Protein AF-A0AAD7T6J5-F1 (afdb_monomer_lite)

Sequence (252 aa):
MSDLIKWARQRGQWDFFSRPRLLVLIGCLEDCTNEVRELAAGLLLRFFGPCLPPDLGPALLERAVMLLRNPRVQDAQTGALIFRVLLHMSGDVSEVLQAGPGPGSPDPRDRETGAMVRHLLQELEQHYLTAKTDMLLAAKTRPIHGVLTALKYVLDVPGAPGSGQTAAVGPRETDAILGLLERISLFLLGILHGDQAACAEDKEAPPSFCDMGNAIRSVIAQGGGSGRGRTACCCRRSTASFSPAAGSLSRK

Radius of gyration: 26.88 Å; chains: 1; bounding box: 97×54×73 Å

pLDDT: mean 78.63, std 20.08, range [30.2, 97.56]

Structure (mmCIF, N/CA/C/O backbone):
data_AF-A0AAD7T6J5-F1
#
_entry.id   AF-A0AAD7T6J5-F1
#
loop_
_atom_site.group_PDB
_atom_site.id
_atom_site.type_symbol
_atom_site.label_atom_id
_atom_site.label_alt_id
_atom_site.label_comp_id
_atom_site.label_asym_id
_atom_site.label_entity_id
_atom_site.label_seq_id
_atom_site.pdbx_PDB_ins_code
_atom_site.Cartn_x
_atom_site.Cartn_y
_atom_site.Cartn_z
_atom_site.occupancy
_atom_site.B_iso_or_equiv
_atom_site.auth_seq_id
_atom_site.auth_comp_id
_atom_site.auth_asym_id
_atom_site.auth_atom_id
_atom_site.pdbx_PDB_model_num
ATOM 1 N N . MET A 1 1 ? 28.100 -23.256 -20.216 1.00 58.88 1 MET A N 1
ATOM 2 C CA . MET A 1 1 ? 26.856 -22.452 -20.081 1.00 58.88 1 MET A CA 1
ATOM 3 C C . MET A 1 1 ? 26.973 -21.066 -20.715 1.00 58.88 1 MET A C 1
ATOM 5 O O . MET A 1 1 ? 26.063 -20.681 -21.437 1.00 58.88 1 MET A O 1
ATOM 9 N N . SER A 1 2 ? 28.075 -20.334 -20.513 1.00 77.00 2 SER A N 1
ATOM 10 C CA . SER A 1 2 ? 28.317 -19.013 -21.123 1.00 77.00 2 SER A CA 1
ATOM 11 C C . SER A 1 2 ? 28.211 -18.997 -22.652 1.00 77.00 2 SER A C 1
ATOM 13 O O . SER A 1 2 ? 27.633 -18.065 -23.204 1.00 77.00 2 SER A O 1
ATOM 15 N N . ASP A 1 3 ? 28.712 -20.028 -23.334 1.00 88.25 3 ASP A N 1
ATOM 16 C CA . ASP A 1 3 ? 28.745 -20.054 -24.805 1.00 88.25 3 ASP A CA 1
ATOM 17 C C . ASP A 1 3 ? 27.370 -20.334 -25.412 1.00 88.25 3 ASP A C 1
ATOM 19 O O . ASP A 1 3 ? 27.016 -19.737 -26.423 1.00 88.25 3 ASP A O 1
ATOM 23 N N . LEU A 1 4 ? 26.541 -21.135 -24.732 1.00 84.12 4 LEU A N 1
ATOM 24 C CA . LEU A 1 4 ? 25.144 -21.353 -25.111 1.00 84.12 4 LEU A CA 1
ATOM 25 C C . LEU A 1 4 ? 24.319 -20.067 -24.962 1.00 84.12 4 LEU A C 1
ATOM 27 O O . LEU A 1 4 ? 23.553 -19.723 -25.856 1.00 84.12 4 LEU A O 1
ATOM 31 N N . ILE A 1 5 ? 24.506 -19.325 -23.863 1.00 82.31 5 ILE A N 1
ATOM 32 C CA . ILE A 1 5 ? 23.814 -18.045 -23.635 1.00 82.31 5 ILE A CA 1
ATOM 33 C C . ILE A 1 5 ? 24.259 -17.002 -24.668 1.00 82.31 5 ILE A C 1
ATOM 35 O O . ILE A 1 5 ? 23.421 -16.293 -25.222 1.00 82.31 5 ILE A O 1
ATOM 39 N N . LYS A 1 6 ? 25.564 -16.915 -24.961 1.00 82.75 6 LYS A N 1
ATOM 40 C CA . LYS A 1 6 ? 26.096 -16.021 -26.002 1.00 82.75 6 LYS A CA 1
ATOM 41 C C . LYS A 1 6 ? 25.541 -16.378 -27.380 1.00 82.75 6 LYS A C 1
ATOM 43 O O . LYS A 1 6 ? 25.060 -15.492 -28.078 1.00 82.75 6 LYS A O 1
ATOM 48 N N . TRP A 1 7 ? 25.544 -17.660 -27.734 1.00 88.44 7 TRP A N 1
ATOM 49 C CA . TRP A 1 7 ? 24.994 -18.157 -28.994 1.00 88.44 7 TRP A CA 1
ATOM 50 C C . TRP A 1 7 ? 23.490 -17.870 -29.121 1.00 88.44 7 TRP A C 1
ATOM 52 O O . TRP A 1 7 ? 23.035 -17.375 -30.151 1.00 88.44 7 TRP A O 1
ATOM 62 N N . ALA A 1 8 ? 22.715 -18.095 -28.054 1.00 83.56 8 ALA A N 1
ATOM 63 C CA . ALA A 1 8 ? 21.278 -17.824 -28.040 1.00 83.56 8 ALA A CA 1
ATOM 64 C C . ALA A 1 8 ? 20.971 -16.318 -28.128 1.00 83.56 8 ALA A C 1
ATOM 66 O O . ALA A 1 8 ? 20.047 -15.926 -28.841 1.00 83.56 8 ALA A O 1
ATOM 67 N N . ARG A 1 9 ? 21.775 -15.462 -27.475 1.00 81.62 9 ARG A N 1
ATOM 68 C CA . ARG A 1 9 ? 21.691 -13.995 -27.606 1.00 81.62 9 ARG A CA 1
ATOM 69 C C . ARG A 1 9 ? 21.996 -13.525 -29.027 1.00 81.62 9 ARG A C 1
ATOM 71 O O . ARG A 1 9 ? 21.241 -12.724 -29.562 1.00 81.62 9 ARG A O 1
ATOM 78 N N . GLN A 1 10 ? 23.054 -14.046 -29.653 1.00 86.50 10 GLN A N 1
ATOM 79 C CA . GLN A 1 10 ? 23.438 -13.688 -31.028 1.00 86.50 10 GLN A CA 1
ATOM 80 C C . GLN A 1 10 ? 22.350 -14.019 -32.055 1.00 86.50 10 GLN A C 1
ATOM 82 O O . GLN A 1 10 ? 22.236 -13.343 -33.071 1.00 86.50 10 GLN A O 1
ATOM 87 N N . ARG A 1 11 ? 21.531 -15.040 -31.785 1.00 85.62 11 ARG A N 1
ATOM 88 C CA . ARG A 1 11 ? 20.394 -15.425 -32.631 1.00 85.62 11 ARG A CA 1
ATOM 89 C C . ARG A 1 11 ? 19.073 -14.747 -32.250 1.00 85.62 11 ARG A C 1
ATOM 91 O O . ARG A 1 11 ? 18.033 -15.133 -32.777 1.00 85.62 11 ARG A O 1
ATOM 98 N N . GLY A 1 12 ? 19.087 -13.805 -31.303 1.00 80.19 12 GLY A N 1
ATOM 99 C CA . GLY A 1 12 ? 17.878 -13.152 -30.787 1.00 80.19 12 GLY A CA 1
ATOM 100 C C . GLY A 1 12 ? 16.922 -14.093 -30.039 1.00 80.19 12 GLY A C 1
ATOM 101 O O . GLY A 1 12 ? 15.811 -13.704 -29.707 1.00 80.19 12 GLY A O 1
ATOM 102 N N . GLN A 1 13 ? 17.339 -15.329 -29.749 1.00 79.06 13 GLN A N 1
ATOM 103 C CA . GLN A 1 13 ? 16.520 -16.354 -29.087 1.00 79.06 13 GLN A CA 1
ATOM 104 C C . GLN A 1 13 ? 16.519 -16.202 -27.556 1.00 79.06 13 GLN A C 1
ATOM 106 O O . GLN A 1 13 ? 15.801 -16.904 -26.845 1.00 79.06 13 GLN A O 1
ATOM 111 N N . TRP A 1 14 ? 17.338 -15.290 -27.024 1.00 76.94 14 TRP A N 1
ATOM 112 C CA . TRP A 1 14 ? 17.458 -15.038 -25.593 1.00 76.94 14 TRP A CA 1
ATOM 113 C C . TRP A 1 14 ? 17.408 -13.542 -25.270 1.00 76.94 14 TRP A C 1
ATOM 115 O O . TRP A 1 14 ? 18.446 -12.904 -25.099 1.00 76.94 14 TRP A O 1
ATOM 125 N N . ASP A 1 15 ? 16.196 -13.002 -25.119 1.00 80.88 15 ASP A N 1
ATOM 126 C CA . ASP A 1 15 ? 15.964 -11.627 -24.648 1.00 80.88 15 ASP A CA 1
ATOM 127 C C . ASP A 1 15 ? 15.388 -11.600 -23.223 1.00 80.88 15 ASP A C 1
ATOM 129 O O . ASP A 1 15 ? 14.180 -11.747 -23.001 1.00 80.88 15 ASP A O 1
ATOM 133 N N . PHE A 1 16 ? 16.269 -11.517 -22.220 1.00 77.69 16 PHE A N 1
ATOM 134 C CA . PHE A 1 16 ? 15.894 -11.564 -20.797 1.00 77.69 16 PHE A CA 1
ATOM 135 C C . PHE A 1 16 ? 14.935 -10.433 -20.400 1.00 77.69 16 PHE A C 1
ATOM 137 O O . PHE A 1 16 ? 14.089 -10.644 -19.539 1.00 77.69 16 PHE A O 1
ATOM 144 N N . PHE A 1 17 ? 15.010 -9.296 -21.091 1.00 84.19 17 PHE A N 1
ATOM 145 C CA . PHE A 1 17 ? 14.235 -8.092 -20.804 1.00 84.19 17 PHE A CA 1
ATOM 146 C C . PHE A 1 17 ? 13.012 -7.944 -21.718 1.00 84.19 17 PHE A C 1
ATOM 148 O O . PHE A 1 17 ? 12.405 -6.878 -21.788 1.00 84.19 17 PHE A O 1
ATOM 155 N N . SER A 1 18 ? 12.629 -9.024 -22.401 1.00 86.25 18 SER A N 1
ATOM 156 C CA . SER A 1 18 ? 11.452 -9.044 -23.264 1.00 86.25 18 SER A CA 1
ATOM 157 C C . SER A 1 18 ? 10.154 -8.793 -22.486 1.00 86.25 18 SER A C 1
ATOM 159 O O . SER A 1 18 ? 9.984 -9.224 -21.340 1.00 86.25 18 SER A O 1
ATOM 161 N N . ARG A 1 19 ? 9.182 -8.161 -23.155 1.00 88.94 19 ARG A N 1
ATOM 162 C CA . ARG A 1 19 ? 7.845 -7.874 -22.606 1.00 88.94 19 ARG A CA 1
ATOM 163 C C . ARG A 1 19 ? 7.154 -9.100 -21.979 1.00 88.94 19 ARG A C 1
ATOM 165 O O . ARG A 1 19 ? 6.622 -8.950 -20.885 1.00 88.94 19 ARG A O 1
ATOM 172 N N . PRO A 1 20 ? 7.174 -10.313 -22.570 1.00 90.88 20 PRO A N 1
ATOM 173 C CA . PRO A 1 20 ? 6.573 -11.485 -21.932 1.00 90.88 20 PRO A CA 1
ATOM 174 C C . PRO A 1 20 ? 7.204 -11.830 -20.577 1.00 90.88 20 PRO A C 1
ATOM 176 O O . PRO A 1 20 ? 6.492 -12.200 -19.652 1.00 90.88 20 PRO A O 1
ATOM 179 N N . ARG A 1 21 ? 8.527 -11.676 -20.427 1.00 90.19 21 ARG A N 1
ATOM 180 C CA . ARG A 1 21 ? 9.236 -11.970 -19.167 1.00 90.19 21 ARG A CA 1
ATOM 181 C C . ARG A 1 21 ? 8.954 -10.915 -18.104 1.00 90.19 21 ARG A C 1
ATOM 183 O O . ARG A 1 21 ? 8.753 -11.271 -16.947 1.00 90.19 21 ARG A O 1
ATOM 190 N N . LEU A 1 22 ? 8.863 -9.650 -18.516 1.00 91.00 22 LEU A N 1
ATOM 191 C CA . LEU A 1 22 ? 8.379 -8.566 -17.662 1.00 91.00 22 LEU A CA 1
ATOM 192 C C . LEU A 1 22 ? 6.973 -8.878 -17.126 1.00 91.00 22 LEU A C 1
ATOM 194 O O . LEU A 1 22 ? 6.755 -8.806 -15.923 1.00 91.00 22 LEU A O 1
ATOM 198 N N . LEU A 1 23 ? 6.041 -9.283 -17.995 1.00 92.88 23 LEU A N 1
ATOM 199 C CA . LEU A 1 23 ? 4.670 -9.622 -17.596 1.00 92.88 23 LEU A CA 1
ATOM 200 C C . LEU A 1 23 ? 4.607 -10.822 -16.646 1.00 92.88 23 LEU A C 1
ATOM 202 O O . LEU A 1 23 ? 3.817 -10.805 -15.708 1.00 92.88 23 LEU A O 1
ATOM 206 N N . VAL A 1 24 ? 5.451 -11.838 -16.851 1.00 94.19 24 VAL A N 1
ATOM 207 C CA . VAL A 1 24 ? 5.557 -12.972 -15.919 1.00 94.19 24 VAL A CA 1
ATOM 208 C C . VAL A 1 24 ? 6.005 -12.497 -14.538 1.00 94.19 24 VAL A C 1
ATOM 210 O O . VAL A 1 24 ? 5.374 -12.852 -13.550 1.00 94.19 24 VAL A O 1
ATOM 213 N N . LEU A 1 25 ? 7.045 -11.661 -14.456 1.00 94.06 25 LEU A N 1
ATOM 214 C CA . LEU A 1 25 ? 7.521 -11.130 -13.174 1.00 94.06 25 LEU A CA 1
ATOM 215 C C . LEU A 1 25 ? 6.501 -10.211 -12.501 1.00 94.06 25 LEU A C 1
ATOM 217 O O . LEU A 1 25 ? 6.341 -10.283 -11.288 1.00 94.06 25 LEU A O 1
ATOM 221 N N . ILE A 1 26 ? 5.793 -9.390 -13.277 1.00 93.62 26 ILE A N 1
ATOM 222 C CA . ILE A 1 26 ? 4.668 -8.597 -12.776 1.00 93.62 26 ILE A CA 1
ATOM 223 C C . ILE A 1 26 ? 3.583 -9.520 -12.208 1.00 93.62 26 ILE A C 1
ATOM 225 O O . ILE A 1 26 ? 3.096 -9.271 -11.113 1.00 93.62 26 ILE A O 1
ATOM 229 N N . GLY A 1 27 ? 3.248 -10.614 -12.896 1.00 94.62 27 GLY A N 1
ATOM 230 C CA . GLY A 1 27 ? 2.310 -11.616 -12.386 1.00 94.62 27 GLY A CA 1
ATOM 231 C C . GLY A 1 27 ? 2.781 -12.262 -11.080 1.00 94.62 27 GLY A C 1
ATOM 232 O O . GLY A 1 27 ? 1.981 -12.464 -10.172 1.00 94.62 27 GLY A O 1
ATOM 233 N N . CYS A 1 28 ? 4.086 -12.512 -10.937 1.00 96.69 28 CYS A N 1
ATOM 234 C CA . CYS A 1 28 ? 4.676 -13.021 -9.696 1.00 96.69 28 CYS A CA 1
ATOM 235 C C . CYS A 1 28 ? 4.582 -12.038 -8.519 1.00 96.69 28 CYS A C 1
ATOM 237 O O . CYS A 1 28 ? 4.727 -12.470 -7.377 1.00 96.69 28 CYS A O 1
ATOM 239 N N . LEU A 1 29 ? 4.322 -10.746 -8.756 1.00 95.69 29 LEU A N 1
ATOM 240 C CA . LEU A 1 29 ? 4.033 -9.811 -7.666 1.00 95.69 29 LEU A CA 1
ATOM 241 C C . LEU A 1 29 ? 2.735 -10.168 -6.946 1.00 95.69 29 LEU A C 1
ATOM 243 O O . LEU A 1 29 ? 2.627 -9.847 -5.777 1.00 95.69 29 LEU A O 1
ATOM 247 N N . GLU A 1 30 ? 1.789 -10.855 -7.589 1.00 95.19 30 GLU A N 1
ATOM 248 C CA . GLU A 1 30 ? 0.536 -11.308 -6.969 1.00 95.19 30 GLU A CA 1
ATOM 249 C C . GLU A 1 30 ? 0.576 -12.781 -6.518 1.00 95.19 30 GLU A C 1
ATOM 251 O O . GLU A 1 30 ? -0.463 -13.375 -6.228 1.00 95.19 30 GLU A O 1
ATOM 256 N N . ASP A 1 31 ? 1.763 -13.390 -6.439 1.00 96.19 31 ASP A N 1
ATOM 257 C CA . ASP A 1 31 ? 1.910 -14.758 -5.932 1.00 96.19 31 ASP A CA 1
ATOM 258 C C . ASP A 1 31 ? 1.478 -14.856 -4.459 1.00 96.19 31 ASP A C 1
ATOM 260 O O . ASP A 1 31 ? 1.647 -13.916 -3.679 1.00 96.19 31 ASP A O 1
ATOM 264 N N . CYS A 1 32 ? 0.944 -16.003 -4.032 1.00 91.56 32 CYS A N 1
ATOM 265 C CA . CYS A 1 32 ? 0.524 -16.203 -2.643 1.00 91.56 32 CYS A CA 1
ATOM 266 C C . CYS A 1 32 ? 1.709 -16.241 -1.656 1.00 91.56 32 CYS A C 1
ATOM 268 O O . CYS A 1 32 ? 1.542 -15.941 -0.469 1.00 91.56 32 CYS A O 1
ATOM 270 N N . THR A 1 33 ? 2.910 -16.536 -2.149 1.00 94.38 33 THR A N 1
ATOM 271 C CA . THR A 1 33 ? 4.144 -16.699 -1.381 1.00 94.38 33 THR A CA 1
ATOM 272 C C . THR A 1 33 ? 4.921 -15.387 -1.328 1.00 94.38 33 THR A C 1
ATOM 274 O O . THR A 1 33 ? 5.277 -14.811 -2.356 1.00 94.38 33 THR A O 1
ATOM 277 N N . ASN A 1 34 ? 5.225 -14.902 -0.124 1.00 93.75 34 ASN A N 1
ATOM 278 C CA . ASN A 1 34 ? 5.862 -13.596 0.059 1.00 93.75 34 ASN A CA 1
ATOM 279 C C . ASN A 1 34 ? 7.257 -13.516 -0.574 1.00 93.75 34 ASN A C 1
ATOM 281 O O . ASN A 1 34 ? 7.627 -12.513 -1.174 1.00 93.75 34 ASN A O 1
ATOM 285 N N . GLU A 1 35 ? 8.011 -14.600 -0.468 1.00 95.00 35 GLU A N 1
ATOM 286 C CA . GLU A 1 35 ? 9.362 -14.760 -0.983 1.00 95.00 35 GLU A CA 1
ATOM 287 C C . GLU A 1 35 ? 9.387 -14.639 -2.509 1.00 95.00 35 GLU A C 1
ATOM 289 O O . GLU A 1 35 ? 10.312 -14.048 -3.063 1.00 95.00 35 GLU A O 1
ATOM 294 N N . VAL A 1 36 ? 8.350 -15.151 -3.184 1.00 96.44 36 VAL A N 1
ATOM 295 C CA . VAL A 1 36 ? 8.198 -15.037 -4.640 1.00 96.44 36 VAL A CA 1
ATOM 296 C C . VAL A 1 36 ? 7.922 -13.588 -5.026 1.00 96.44 36 VAL A C 1
ATOM 298 O O . VAL A 1 36 ? 8.604 -13.068 -5.909 1.00 96.44 36 VAL A O 1
ATOM 301 N N . ARG A 1 37 ? 6.995 -12.914 -4.331 1.00 95.62 37 ARG A N 1
ATOM 302 C CA . ARG A 1 37 ? 6.669 -11.501 -4.583 1.00 95.62 37 ARG A CA 1
ATOM 303 C C . ARG A 1 37 ? 7.881 -10.590 -4.396 1.00 95.62 37 ARG A C 1
ATOM 305 O O . ARG A 1 37 ? 8.220 -9.819 -5.291 1.00 95.62 37 ARG A O 1
ATOM 312 N N . GLU A 1 38 ? 8.563 -10.703 -3.257 1.00 93.69 38 GLU A N 1
ATOM 313 C CA . GLU A 1 38 ? 9.745 -9.893 -2.927 1.00 93.69 38 GLU A CA 1
ATOM 314 C C . GLU A 1 38 ? 10.912 -10.176 -3.886 1.00 93.69 38 GLU A C 1
ATOM 316 O O . GLU A 1 38 ? 11.588 -9.247 -4.332 1.00 93.69 38 GLU A O 1
ATOM 321 N N . LEU A 1 39 ? 11.131 -11.440 -4.275 1.00 95.38 39 LEU A N 1
ATOM 322 C CA . LEU A 1 39 ? 12.146 -11.782 -5.271 1.00 95.38 39 LEU A CA 1
ATOM 323 C C . LEU A 1 39 ? 11.794 -11.208 -6.648 1.00 95.38 39 LEU A C 1
ATOM 325 O O . LEU A 1 39 ? 12.669 -10.645 -7.304 1.00 95.38 39 LEU A O 1
ATOM 329 N N . ALA A 1 40 ? 10.536 -11.314 -7.080 1.00 94.81 40 ALA A N 1
ATOM 330 C CA . ALA A 1 40 ? 10.077 -10.757 -8.348 1.00 94.81 40 ALA A CA 1
ATOM 331 C C . ALA A 1 40 ? 10.252 -9.233 -8.383 1.00 94.81 40 ALA A C 1
ATOM 333 O O . ALA A 1 40 ? 10.855 -8.713 -9.323 1.00 94.81 40 ALA A O 1
ATOM 334 N N . ALA A 1 41 ? 9.833 -8.529 -7.328 1.00 92.88 41 ALA A N 1
ATOM 335 C CA . ALA A 1 41 ? 10.078 -7.097 -7.179 1.00 92.88 41 ALA A CA 1
ATOM 336 C C . ALA A 1 41 ? 11.579 -6.782 -7.200 1.00 92.88 41 ALA A C 1
ATOM 338 O O . ALA A 1 41 ? 12.016 -5.906 -7.938 1.00 92.88 41 ALA A O 1
ATOM 339 N N . GLY A 1 42 ? 12.399 -7.534 -6.463 1.00 91.06 42 GLY A N 1
ATOM 340 C CA . GLY A 1 42 ? 13.850 -7.363 -6.467 1.00 91.06 42 GLY A CA 1
ATOM 341 C C . GLY A 1 42 ? 14.479 -7.545 -7.852 1.00 91.06 42 GLY A C 1
ATOM 342 O O . GLY A 1 42 ? 15.387 -6.795 -8.211 1.00 91.06 42 GLY A O 1
ATOM 343 N N . LEU A 1 43 ? 13.997 -8.505 -8.645 1.00 91.88 43 LEU A N 1
ATOM 344 C CA . LEU A 1 43 ? 14.452 -8.721 -10.020 1.00 91.88 43 LEU A CA 1
ATOM 345 C C . LEU A 1 43 ? 14.052 -7.562 -10.938 1.00 91.88 43 LEU A C 1
ATOM 347 O O . LEU A 1 43 ? 14.891 -7.082 -11.702 1.00 91.88 43 LEU A O 1
ATOM 351 N N . LEU A 1 44 ? 12.804 -7.100 -10.836 1.00 90.75 44 LEU A N 1
ATOM 352 C CA . LEU A 1 44 ? 12.290 -5.946 -11.574 1.00 90.75 44 LEU A CA 1
ATOM 353 C C . LEU A 1 44 ? 13.124 -4.695 -11.277 1.00 90.75 44 LEU A C 1
ATOM 355 O O . LEU A 1 44 ? 13.701 -4.110 -12.185 1.00 90.75 44 LEU A O 1
ATOM 359 N N . LEU A 1 45 ? 13.286 -4.361 -9.999 1.00 87.50 45 LEU A N 1
ATOM 360 C CA . LEU A 1 45 ? 13.985 -3.158 -9.546 1.00 87.50 45 LEU A CA 1
ATOM 361 C C . LEU A 1 45 ? 15.484 -3.144 -9.880 1.00 87.50 45 LEU A C 1
ATOM 363 O O . LEU A 1 45 ? 16.062 -2.078 -10.070 1.00 87.50 45 LEU A O 1
ATOM 367 N N . ARG A 1 46 ? 16.140 -4.311 -9.901 1.00 86.44 46 ARG A N 1
ATOM 368 C CA . ARG A 1 46 ? 17.597 -4.406 -10.110 1.00 86.44 46 ARG A CA 1
ATOM 369 C C . ARG A 1 46 ? 18.001 -4.572 -11.563 1.00 86.44 46 ARG A C 1
ATOM 371 O O . ARG A 1 46 ? 19.088 -4.135 -11.932 1.00 86.44 46 ARG A O 1
ATOM 378 N N . PHE A 1 47 ? 17.194 -5.280 -12.348 1.00 85.12 47 PHE A N 1
ATOM 379 C CA . PHE A 1 47 ? 17.604 -5.725 -13.676 1.00 85.12 47 PHE A CA 1
ATOM 380 C C . PHE A 1 47 ? 16.743 -5.148 -14.796 1.00 85.12 47 PHE A C 1
ATOM 382 O O . PHE A 1 47 ? 17.259 -4.992 -15.900 1.00 85.12 47 PHE A O 1
ATOM 389 N N . PHE A 1 48 ? 15.471 -4.819 -14.553 1.00 83.62 48 PHE A N 1
ATOM 390 C CA . PHE A 1 48 ? 14.634 -4.196 -15.577 1.00 83.62 48 PHE A CA 1
ATOM 391 C C . PHE A 1 48 ? 14.871 -2.681 -15.589 1.00 83.62 48 PHE A C 1
ATOM 393 O O . PHE A 1 48 ? 15.106 -2.064 -14.554 1.00 83.62 48 PHE A O 1
ATOM 400 N N . GLY A 1 49 ? 14.877 -2.089 -16.787 1.00 71.56 49 GLY A N 1
ATOM 401 C CA . GLY A 1 49 ? 15.083 -0.648 -16.951 1.00 71.56 49 GLY A CA 1
ATOM 402 C C . GLY A 1 49 ? 13.947 0.187 -16.336 1.00 71.56 49 GLY A C 1
ATOM 403 O O . GLY A 1 49 ? 12.857 -0.343 -16.110 1.00 71.56 49 GLY A O 1
ATOM 404 N N . PRO A 1 50 ? 14.164 1.498 -16.116 1.00 71.25 50 PRO A N 1
ATOM 405 C CA . PRO A 1 50 ? 13.244 2.389 -15.397 1.00 71.25 50 PRO A CA 1
ATOM 406 C C . PRO A 1 50 ? 12.017 2.825 -16.221 1.00 71.25 50 PRO A C 1
ATOM 408 O O . PRO A 1 50 ? 11.473 3.903 -16.006 1.00 71.25 50 PRO A O 1
ATOM 411 N N . CYS A 1 51 ? 11.597 2.023 -17.200 1.00 74.44 51 CYS A N 1
ATOM 412 C CA . CYS A 1 51 ? 10.487 2.356 -18.084 1.00 74.44 51 CYS A CA 1
ATOM 413 C C . CYS A 1 51 ? 9.555 1.157 -18.227 1.00 74.44 51 CYS A C 1
ATOM 415 O O . CYS A 1 51 ? 9.826 0.217 -18.981 1.00 74.44 51 CYS A O 1
ATOM 417 N N . LEU A 1 52 ? 8.433 1.208 -17.515 1.00 81.94 52 LEU A N 1
ATOM 418 C CA . LEU A 1 52 ? 7.293 0.353 -17.801 1.00 81.94 52 LEU A CA 1
ATOM 419 C C . LEU A 1 52 ? 6.691 0.718 -19.167 1.00 81.94 52 LEU A C 1
ATOM 421 O O . LEU A 1 52 ? 6.648 1.893 -19.534 1.00 81.94 52 LEU A O 1
ATOM 425 N N . PRO A 1 53 ? 6.185 -0.274 -19.918 1.00 84.81 53 PRO A N 1
ATOM 426 C CA . PRO A 1 53 ? 5.296 -0.023 -21.042 1.00 84.81 53 PRO A CA 1
ATOM 427 C C . PRO A 1 53 ? 4.141 0.916 -20.643 1.00 84.81 53 PRO A C 1
ATOM 429 O O . PRO A 1 53 ? 3.618 0.788 -19.529 1.00 84.81 53 PRO A O 1
ATOM 432 N N . PRO A 1 54 ? 3.713 1.826 -21.537 1.00 81.94 54 PRO A N 1
ATOM 433 C CA . PRO A 1 54 ? 2.771 2.902 -21.209 1.00 81.94 54 PRO A CA 1
ATOM 434 C C . PRO A 1 54 ? 1.393 2.390 -20.770 1.00 81.94 54 PRO A C 1
ATOM 436 O O . PRO A 1 54 ? 0.694 3.051 -20.010 1.00 81.94 54 PRO A O 1
ATOM 439 N N . ASP A 1 55 ? 1.009 1.192 -21.209 1.00 85.19 55 ASP A N 1
ATOM 440 C CA . ASP A 1 55 ? -0.235 0.528 -20.831 1.00 85.19 55 ASP A CA 1
ATOM 441 C C . ASP A 1 55 ? -0.184 -0.123 -19.439 1.00 85.19 55 ASP A C 1
ATOM 443 O O . ASP A 1 55 ? -1.223 -0.312 -18.808 1.00 85.19 55 ASP A O 1
ATOM 447 N N . LEU A 1 56 ? 1.009 -0.454 -18.934 1.00 87.75 56 LEU A N 1
ATOM 448 C CA . LEU A 1 56 ? 1.157 -1.185 -17.674 1.00 87.75 56 LEU A CA 1
ATOM 449 C C . LEU A 1 56 ? 1.170 -0.278 -16.447 1.00 87.75 56 LEU A C 1
ATOM 451 O O . LEU A 1 56 ? 0.644 -0.681 -15.417 1.00 87.75 56 LEU A O 1
ATOM 455 N N . GLY A 1 57 ? 1.734 0.929 -16.536 1.00 88.12 57 GLY A N 1
ATOM 456 C CA . GLY A 1 57 ? 1.802 1.860 -15.400 1.00 88.12 57 GLY A CA 1
ATOM 457 C C . GLY A 1 57 ? 0.425 2.165 -14.786 1.00 88.12 57 GLY A C 1
ATOM 458 O O . GLY A 1 57 ? 0.216 1.868 -13.608 1.00 88.12 57 GLY A O 1
ATOM 459 N N . PRO A 1 58 ? -0.542 2.680 -15.571 1.00 88.06 58 PRO A N 1
ATOM 460 C CA . PRO A 1 58 ? -1.890 2.974 -15.080 1.00 88.06 58 PRO A CA 1
ATOM 461 C C . PRO A 1 58 ? -2.637 1.735 -14.575 1.00 88.06 58 PRO A C 1
ATOM 463 O O . PRO A 1 58 ? -3.240 1.779 -13.505 1.00 88.06 58 PRO A O 1
ATOM 466 N N . ALA A 1 59 ? -2.549 0.615 -15.301 1.00 90.81 59 ALA A N 1
ATOM 467 C CA . ALA A 1 59 ? -3.212 -0.630 -14.916 1.00 90.81 59 ALA A CA 1
ATOM 468 C C . ALA A 1 59 ? -2.667 -1.189 -13.590 1.00 90.81 59 ALA A C 1
ATOM 470 O O . ALA A 1 59 ? -3.431 -1.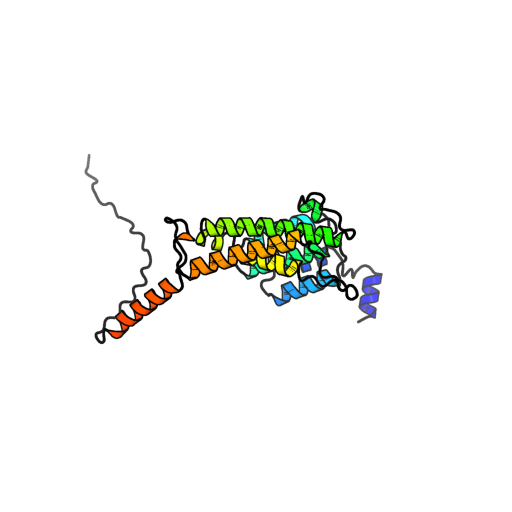646 -12.738 1.00 90.81 59 ALA A O 1
ATOM 471 N N . LEU A 1 60 ? -1.347 -1.121 -13.387 1.00 92.50 60 LEU A N 1
ATOM 472 C CA . LEU A 1 60 ? -0.707 -1.527 -12.138 1.00 92.50 60 LEU A CA 1
ATOM 473 C C . LEU A 1 60 ? -1.068 -0.607 -10.980 1.00 92.50 60 LEU A C 1
ATOM 475 O O . LEU A 1 60 ? -1.279 -1.100 -9.875 1.00 92.50 60 LEU A O 1
ATOM 479 N N . LEU A 1 61 ? -1.167 0.702 -11.215 1.00 92.06 61 LEU A N 1
ATOM 480 C CA . LEU A 1 61 ? -1.587 1.645 -10.184 1.00 92.06 61 LEU A CA 1
ATOM 481 C C . LEU A 1 61 ? -3.029 1.373 -9.738 1.00 92.06 61 LEU A C 1
ATOM 483 O O . LEU A 1 61 ? -3.285 1.255 -8.541 1.00 92.06 61 LEU A O 1
ATOM 487 N N . GLU A 1 62 ? -3.959 1.223 -10.683 1.00 92.81 62 GLU A N 1
ATOM 488 C CA . GLU A 1 62 ? -5.357 0.897 -10.380 1.00 92.81 62 GLU A CA 1
ATOM 489 C C . GLU A 1 62 ? -5.452 -0.416 -9.590 1.00 92.81 62 GLU A C 1
ATOM 491 O O . GLU A 1 62 ? -6.121 -0.496 -8.553 1.00 92.81 62 GLU A O 1
ATOM 496 N N . ARG A 1 63 ? -4.709 -1.437 -10.034 1.00 95.38 63 ARG A N 1
ATOM 497 C CA . ARG A 1 63 ? -4.630 -2.726 -9.350 1.00 95.38 63 ARG A CA 1
ATOM 498 C C . ARG A 1 63 ? -4.066 -2.593 -7.936 1.00 95.38 63 ARG A C 1
ATOM 500 O O . ARG A 1 63 ? -4.637 -3.163 -7.007 1.00 95.38 63 ARG A O 1
ATOM 507 N N . ALA A 1 64 ? -2.996 -1.822 -7.757 1.00 95.69 64 ALA A N 1
ATOM 508 C CA . ALA A 1 64 ? -2.377 -1.593 -6.459 1.00 95.69 64 ALA A CA 1
ATOM 509 C C . ALA A 1 64 ? -3.344 -0.908 -5.487 1.00 95.69 64 ALA A C 1
ATOM 511 O O . ALA A 1 64 ? -3.506 -1.384 -4.365 1.00 95.69 64 ALA A O 1
ATOM 512 N N . VAL A 1 65 ? -4.048 0.143 -5.921 1.00 94.75 65 VAL A N 1
ATOM 513 C CA . VAL A 1 65 ? -5.053 0.844 -5.099 1.00 94.75 65 VAL A CA 1
ATOM 514 C C . VAL A 1 65 ? -6.181 -0.098 -4.673 1.00 94.75 65 VAL A C 1
ATOM 516 O O . VAL A 1 65 ? -6.574 -0.098 -3.504 1.00 94.75 65 VAL A O 1
ATOM 519 N N . MET A 1 66 ? -6.680 -0.948 -5.577 1.00 95.75 66 MET A N 1
ATOM 520 C CA . MET A 1 66 ? -7.677 -1.964 -5.216 1.00 95.75 66 MET A CA 1
ATOM 521 C C . MET A 1 66 ? -7.156 -2.938 -4.153 1.00 95.75 66 MET A C 1
ATOM 523 O O . MET A 1 66 ? -7.875 -3.267 -3.211 1.00 95.75 66 MET A O 1
ATOM 527 N N . LEU A 1 67 ? -5.907 -3.383 -4.285 1.00 96.88 67 LEU A N 1
ATOM 528 C CA . LEU A 1 67 ? -5.276 -4.309 -3.349 1.00 96.88 67 LEU A CA 1
ATOM 529 C C . LEU A 1 67 ? -5.040 -3.682 -1.967 1.00 96.88 67 LEU A C 1
ATOM 531 O O . LEU A 1 67 ? -5.283 -4.344 -0.960 1.00 96.88 67 LEU A O 1
ATOM 535 N N . LEU A 1 68 ? -4.670 -2.397 -1.888 1.00 96.31 68 LEU A N 1
ATOM 536 C CA . LEU A 1 68 ? -4.520 -1.676 -0.611 1.00 96.31 68 LEU A CA 1
ATOM 537 C C . LEU A 1 68 ? -5.816 -1.615 0.210 1.00 96.31 68 LEU A C 1
ATOM 539 O O . LEU A 1 68 ? -5.770 -1.511 1.436 1.00 96.31 68 LEU A O 1
ATOM 543 N N . ARG A 1 69 ? -6.970 -1.670 -0.461 1.00 95.56 69 ARG A N 1
ATOM 544 C CA . ARG A 1 69 ? -8.302 -1.654 0.160 1.00 95.56 69 ARG A CA 1
ATOM 545 C C . ARG A 1 69 ? -8.767 -3.040 0.617 1.00 95.56 69 ARG A C 1
ATOM 547 O O . ARG A 1 69 ? -9.822 -3.162 1.236 1.00 95.56 69 ARG A O 1
ATOM 554 N N . ASN A 1 70 ? -8.000 -4.090 0.339 1.00 95.62 70 ASN A N 1
ATOM 555 C CA . ASN A 1 70 ? -8.373 -5.447 0.700 1.00 95.62 70 ASN A CA 1
ATOM 556 C C . ASN A 1 70 ? -8.060 -5.733 2.185 1.00 95.62 70 ASN A C 1
ATOM 558 O O . ASN A 1 70 ? -6.942 -5.478 2.630 1.00 95.62 70 ASN A O 1
ATOM 562 N N . PRO A 1 71 ? -9.007 -6.291 2.966 1.00 94.81 71 PRO A N 1
ATOM 563 C CA . PRO A 1 71 ? -8.791 -6.647 4.374 1.00 94.81 71 PRO A CA 1
ATOM 564 C C . PRO A 1 71 ? -7.711 -7.714 4.591 1.00 94.81 71 PRO A C 1
ATOM 566 O O . PRO A 1 71 ? -7.194 -7.849 5.701 1.00 94.81 71 PRO A O 1
ATOM 569 N N . ARG A 1 72 ? -7.380 -8.505 3.564 1.00 94.56 72 ARG A N 1
ATOM 570 C CA . ARG A 1 72 ? -6.337 -9.526 3.642 1.00 94.56 72 ARG A CA 1
ATOM 571 C C . ARG A 1 72 ? -4.967 -8.867 3.580 1.00 94.56 72 ARG A C 1
ATOM 573 O O . ARG A 1 72 ? -4.598 -8.271 2.573 1.00 94.56 72 ARG A O 1
ATOM 580 N N . VAL A 1 73 ? -4.177 -9.086 4.629 1.00 91.94 73 VAL A N 1
ATOM 581 C CA . VAL A 1 73 ? -2.822 -8.530 4.763 1.00 91.94 73 VAL A CA 1
ATOM 582 C C . VAL A 1 73 ? -1.937 -8.858 3.556 1.00 91.94 73 VAL A C 1
ATOM 584 O O . VAL A 1 73 ? -1.189 -7.998 3.111 1.00 91.94 73 VAL A O 1
ATOM 587 N N . GLN A 1 74 ? -2.042 -10.066 2.994 1.00 93.94 74 GLN A N 1
ATOM 588 C CA . GLN A 1 74 ? -1.248 -10.488 1.831 1.00 93.94 74 GLN A CA 1
ATOM 589 C C . GLN A 1 74 ? -1.560 -9.660 0.575 1.00 93.94 74 GLN A C 1
ATOM 591 O O . GLN A 1 74 ? -0.644 -9.232 -0.129 1.00 93.94 74 GLN A O 1
ATOM 596 N N . ASP A 1 75 ? -2.841 -9.392 0.324 1.00 95.44 75 ASP A N 1
ATOM 597 C CA . ASP A 1 75 ? -3.291 -8.598 -0.821 1.00 95.44 75 ASP A CA 1
ATOM 598 C C . ASP A 1 75 ? -2.862 -7.136 -0.629 1.00 95.44 75 ASP A C 1
ATOM 600 O O . ASP A 1 75 ? -2.259 -6.534 -1.515 1.00 95.44 75 ASP A O 1
ATOM 604 N N . ALA A 1 76 ? -3.054 -6.592 0.575 1.00 95.31 76 ALA A N 1
ATOM 605 C CA . ALA A 1 76 ? -2.625 -5.241 0.921 1.00 95.31 76 ALA A CA 1
ATOM 606 C C . ALA A 1 76 ? -1.098 -5.049 0.810 1.00 95.31 76 ALA A C 1
ATOM 608 O O . ALA A 1 76 ? -0.633 -4.048 0.264 1.00 95.31 76 ALA A O 1
ATOM 609 N N . GLN A 1 77 ? -0.307 -6.025 1.269 1.00 94.31 77 GLN A N 1
ATOM 610 C CA . GLN A 1 77 ? 1.151 -6.045 1.099 1.00 94.31 77 GLN A CA 1
ATOM 611 C C . GLN A 1 77 ? 1.553 -6.102 -0.375 1.00 94.31 77 GLN A C 1
ATOM 613 O O . GLN A 1 77 ? 2.495 -5.424 -0.777 1.00 94.31 77 GLN A O 1
ATOM 618 N N . THR A 1 78 ? 0.824 -6.869 -1.184 1.00 96.19 78 THR A N 1
ATOM 619 C CA . THR A 1 78 ? 1.046 -6.939 -2.630 1.00 96.19 78 THR A CA 1
ATOM 620 C C . THR A 1 78 ? 0.826 -5.582 -3.290 1.00 96.19 78 THR A C 1
ATOM 622 O O . THR A 1 78 ? 1.693 -5.109 -4.021 1.00 96.19 78 THR A O 1
ATOM 625 N N . GLY A 1 79 ? -0.285 -4.905 -2.979 1.00 96.38 79 GLY A N 1
ATOM 626 C CA . GLY A 1 79 ? -0.538 -3.547 -3.467 1.00 96.38 79 GLY A CA 1
ATOM 627 C C . GLY A 1 79 ? 0.582 -2.582 -3.072 1.00 96.38 79 GLY A C 1
ATOM 628 O O . GLY A 1 79 ? 1.104 -1.851 -3.911 1.00 96.38 79 GLY A O 1
ATOM 629 N N . ALA A 1 80 ? 1.025 -2.644 -1.816 1.00 95.75 80 ALA A N 1
ATOM 630 C CA . ALA A 1 80 ? 2.122 -1.827 -1.307 1.00 95.75 80 ALA A CA 1
ATOM 631 C C . ALA A 1 80 ? 3.456 -2.095 -2.036 1.00 95.75 80 ALA A C 1
ATOM 633 O O . ALA A 1 80 ? 4.207 -1.162 -2.328 1.00 95.75 80 ALA A O 1
ATOM 634 N N . LEU A 1 81 ? 3.741 -3.354 -2.374 1.00 94.88 81 LEU A N 1
ATOM 635 C CA . LEU A 1 81 ? 4.926 -3.737 -3.140 1.00 94.88 81 LEU A CA 1
ATOM 636 C C . LEU A 1 81 ? 4.852 -3.246 -4.595 1.00 94.88 81 LEU A C 1
ATOM 638 O O . LEU A 1 81 ? 5.853 -2.765 -5.124 1.00 94.88 81 LEU A O 1
ATOM 642 N N . ILE A 1 82 ? 3.676 -3.298 -5.230 1.00 95.00 82 ILE A N 1
ATOM 643 C CA . ILE A 1 82 ? 3.469 -2.746 -6.579 1.00 95.00 82 ILE A CA 1
ATOM 644 C C . ILE A 1 82 ? 3.714 -1.230 -6.581 1.00 95.00 82 ILE A C 1
ATOM 646 O O . ILE A 1 82 ? 4.385 -0.736 -7.482 1.00 95.00 82 ILE A O 1
ATOM 650 N N . PHE A 1 83 ? 3.273 -0.499 -5.550 1.00 93.12 83 PHE A N 1
ATOM 651 C CA . PHE A 1 83 ? 3.596 0.927 -5.379 1.00 93.12 83 PHE A CA 1
ATOM 652 C C . PHE A 1 83 ? 5.112 1.185 -5.371 1.00 93.12 83 PHE A C 1
ATOM 654 O O . PHE A 1 83 ? 5.593 2.100 -6.039 1.00 93.12 83 PHE A O 1
ATOM 661 N N . ARG A 1 84 ? 5.888 0.345 -4.676 1.00 91.31 84 ARG A N 1
ATOM 662 C CA . ARG A 1 84 ? 7.357 0.426 -4.685 1.00 91.31 84 ARG A CA 1
ATOM 663 C C . ARG A 1 84 ? 7.940 0.196 -6.078 1.00 91.31 84 ARG A C 1
ATOM 665 O O . ARG A 1 84 ? 8.862 0.908 -6.471 1.00 91.31 84 ARG A O 1
ATOM 672 N N . VAL A 1 85 ? 7.428 -0.797 -6.807 1.00 91.12 85 VAL A N 1
ATOM 673 C CA . VAL A 1 85 ? 7.861 -1.106 -8.180 1.00 91.12 85 VAL A CA 1
ATOM 674 C C . VAL A 1 85 ? 7.551 0.058 -9.116 1.00 91.12 85 VAL A C 1
ATOM 676 O O . VAL A 1 85 ? 8.438 0.488 -9.850 1.00 91.12 85 VAL A O 1
ATOM 679 N N . LEU A 1 86 ? 6.338 0.611 -9.040 1.00 90.19 86 LEU A N 1
ATOM 680 C CA . LEU A 1 86 ? 5.928 1.781 -9.812 1.00 90.19 86 LEU A CA 1
ATOM 681 C C . LEU A 1 86 ? 6.888 2.948 -9.584 1.00 90.19 86 LEU A C 1
ATOM 683 O O . LEU A 1 86 ? 7.442 3.445 -10.554 1.00 90.19 86 LEU A O 1
ATOM 687 N N . LEU A 1 87 ? 7.208 3.281 -8.327 1.00 86.62 87 LEU A N 1
ATOM 688 C CA . LEU A 1 87 ? 8.116 4.392 -8.001 1.00 86.62 87 LEU A CA 1
ATOM 689 C C . LEU A 1 87 ? 9.473 4.322 -8.710 1.00 86.62 87 LEU A C 1
ATOM 691 O O . LEU A 1 87 ? 10.086 5.341 -8.997 1.00 86.62 87 LEU A O 1
ATOM 695 N N . HIS A 1 88 ? 9.981 3.114 -8.934 1.00 81.50 88 HIS A N 1
ATOM 696 C CA . HIS A 1 88 ? 11.301 2.920 -9.528 1.00 81.50 88 HIS A CA 1
ATOM 697 C C . HIS A 1 88 ? 11.264 2.723 -11.039 1.00 81.50 88 HIS A C 1
ATOM 699 O O . HIS A 1 88 ? 12.283 2.920 -11.699 1.00 81.50 88 HIS A O 1
ATOM 705 N N . MET A 1 89 ? 10.138 2.244 -11.569 1.00 81.06 89 MET A N 1
ATOM 706 C CA . MET A 1 89 ? 10.035 1.798 -12.956 1.00 81.06 89 MET A CA 1
ATOM 707 C C . MET A 1 89 ? 9.163 2.690 -13.838 1.00 81.06 89 MET A C 1
ATOM 709 O O . MET A 1 89 ? 9.115 2.471 -15.047 1.00 81.06 89 MET A O 1
ATOM 713 N N . SER A 1 90 ? 8.441 3.655 -13.281 1.00 68.56 90 SER A N 1
ATOM 714 C CA . SER A 1 90 ? 7.695 4.629 -14.071 1.00 68.56 90 SER A CA 1
ATOM 715 C C . SER A 1 90 ? 8.410 5.972 -14.039 1.00 68.56 90 SER A C 1
ATOM 717 O O . SER A 1 90 ? 8.623 6.491 -12.953 1.00 68.56 90 SER A O 1
ATOM 719 N N . GLY A 1 91 ? 8.716 6.541 -15.205 1.00 61.44 91 GLY A N 1
ATOM 720 C CA . GLY A 1 91 ? 9.170 7.933 -15.312 1.00 61.44 91 GLY A CA 1
ATOM 721 C C . GLY A 1 91 ? 8.044 8.971 -15.433 1.00 61.44 91 GLY A C 1
ATOM 722 O O . GLY A 1 91 ? 8.356 10.143 -15.600 1.00 61.44 91 GLY A O 1
ATOM 723 N N . ASP A 1 92 ? 6.768 8.545 -15.393 1.00 60.78 92 ASP A N 1
ATOM 724 C CA . ASP A 1 92 ? 5.582 9.399 -15.617 1.00 60.78 92 ASP A CA 1
ATOM 725 C C . ASP A 1 92 ? 4.413 9.101 -14.646 1.00 60.78 92 ASP A C 1
ATOM 727 O O . ASP A 1 92 ? 3.246 9.378 -14.933 1.00 60.78 92 ASP A O 1
ATOM 731 N N . VAL A 1 93 ? 4.668 8.539 -13.455 1.00 62.56 93 VAL A N 1
ATOM 732 C CA . VAL A 1 93 ? 3.575 8.267 -12.486 1.00 62.56 93 VAL A CA 1
ATOM 733 C C . VAL A 1 93 ? 2.866 9.548 -12.029 1.00 62.56 93 VAL A C 1
ATOM 735 O O . VAL A 1 93 ? 1.689 9.508 -11.665 1.00 62.56 93 VAL A O 1
ATOM 738 N N . SER A 1 94 ? 3.532 10.703 -12.115 1.00 60.16 94 SER A N 1
ATOM 739 C CA . SER A 1 94 ? 2.925 11.994 -11.775 1.00 60.16 94 SER A CA 1
ATOM 740 C C . SER A 1 94 ? 1.762 12.380 -12.701 1.00 60.16 94 SER A C 1
ATOM 742 O O . SER A 1 94 ? 0.818 13.016 -12.227 1.00 60.16 94 SER A O 1
ATOM 744 N N . GLU A 1 95 ? 1.789 11.981 -13.980 1.00 60.28 95 GLU A N 1
ATOM 745 C CA . GLU A 1 95 ? 0.679 12.216 -14.917 1.00 60.28 95 GLU A CA 1
ATOM 746 C C . GLU A 1 95 ? -0.521 11.323 -14.580 1.00 60.28 95 GLU A C 1
ATOM 748 O O . GLU A 1 95 ? -1.662 11.786 -14.537 1.00 60.28 95 GLU A O 1
ATOM 753 N N . VAL A 1 96 ? -0.255 10.055 -14.251 1.00 62.41 96 VAL A N 1
ATOM 754 C CA . VAL A 1 96 ? -1.287 9.068 -13.899 1.00 62.41 96 VAL A CA 1
ATOM 755 C C . VAL A 1 96 ? -1.978 9.424 -12.578 1.00 62.41 96 VAL A C 1
ATOM 757 O O . VAL A 1 96 ? -3.194 9.288 -12.451 1.00 62.41 96 VAL A O 1
ATOM 760 N N . LEU A 1 97 ? -1.225 9.933 -11.600 1.00 67.81 97 LEU A N 1
ATOM 761 C CA . LEU A 1 97 ? -1.753 10.353 -10.300 1.00 67.81 97 LEU A CA 1
ATOM 762 C C . LEU A 1 97 ? -2.499 11.697 -10.339 1.00 67.81 97 LEU A C 1
ATOM 764 O O . LEU A 1 97 ? -2.979 12.139 -9.294 1.00 67.81 97 LEU A O 1
ATOM 768 N N . GLN A 1 98 ? -2.574 12.364 -11.503 1.00 62.06 98 GLN A N 1
ATOM 769 C CA . GLN A 1 98 ? -3.099 13.732 -11.657 1.00 62.06 98 GLN A CA 1
ATOM 770 C C . GLN A 1 98 ? -2.500 14.700 -10.622 1.00 62.06 98 GLN A C 1
ATOM 772 O O . GLN A 1 98 ? -3.139 15.649 -10.157 1.00 62.06 98 GLN A O 1
ATOM 777 N N . ALA A 1 99 ? -1.259 14.435 -10.214 1.00 57.84 99 ALA A N 1
ATOM 778 C CA . ALA A 1 99 ? -0.574 15.236 -9.228 1.00 57.84 99 ALA A CA 1
ATOM 779 C C . ALA A 1 99 ? -0.175 16.544 -9.913 1.00 57.84 99 ALA A C 1
ATOM 781 O O . ALA A 1 99 ? 0.723 16.559 -10.751 1.00 57.84 99 ALA A O 1
ATOM 782 N N . GLY A 1 100 ? -0.855 17.642 -9.563 1.00 52.81 100 GLY A N 1
ATOM 783 C CA . GLY A 1 100 ? -0.491 18.977 -10.040 1.00 52.81 100 GLY A CA 1
ATOM 784 C C . GLY A 1 100 ? 1.000 19.274 -9.812 1.00 52.81 100 GLY A C 1
ATOM 785 O O . GLY A 1 100 ? 1.612 18.653 -8.933 1.00 52.81 100 GLY A O 1
ATOM 786 N N . PRO A 1 101 ? 1.599 20.205 -10.580 1.00 51.03 101 PRO A N 1
ATOM 787 C CA . PRO A 1 101 ? 3.024 20.502 -10.500 1.00 51.03 101 PRO A CA 1
ATOM 788 C C . PRO A 1 101 ? 3.385 20.896 -9.065 1.00 51.03 101 PRO A C 1
ATOM 790 O O . PRO A 1 101 ? 3.021 21.966 -8.577 1.00 51.03 101 PRO A O 1
ATOM 793 N N . GLY A 1 102 ? 4.051 19.982 -8.360 1.00 54.50 102 GLY A N 1
ATOM 794 C CA . GLY A 1 102 ? 4.526 20.216 -7.004 1.00 54.50 102 GLY A CA 1
ATOM 795 C C . GLY A 1 102 ? 5.638 21.270 -6.997 1.00 54.50 102 GLY A C 1
ATOM 796 O O . GLY A 1 102 ? 6.314 21.463 -8.012 1.00 54.50 102 GLY A O 1
ATOM 797 N N . PRO A 1 103 ? 5.856 21.961 -5.869 1.00 49.97 103 PRO A N 1
ATOM 798 C CA . PRO A 1 103 ? 6.916 22.950 -5.762 1.00 49.97 103 PRO A CA 1
ATOM 799 C C . PRO A 1 103 ? 8.298 22.289 -5.916 1.00 49.97 103 PRO A C 1
ATOM 801 O O . PRO A 1 103 ? 8.788 21.618 -5.019 1.00 49.97 103 PRO A O 1
ATOM 804 N N . GLY A 1 104 ? 8.929 22.503 -7.071 1.00 57.41 104 GLY A N 1
ATOM 805 C CA . GLY A 1 104 ? 10.343 22.871 -7.172 1.00 57.41 104 GLY A CA 1
ATOM 806 C C . GLY A 1 104 ? 11.444 21.918 -6.687 1.00 57.41 104 GLY A C 1
ATOM 807 O O . GLY A 1 104 ? 12.519 22.435 -6.396 1.00 57.41 104 GLY A O 1
ATOM 808 N N . SER A 1 105 ? 11.281 20.588 -6.634 1.00 57.91 105 SER A N 1
ATOM 809 C CA . SER A 1 105 ? 12.477 19.723 -6.526 1.00 57.91 105 SER A CA 1
ATOM 810 C C . SER A 1 105 ? 13.201 19.657 -7.884 1.00 57.91 105 SER A C 1
ATOM 812 O O . SER A 1 105 ? 12.537 19.579 -8.924 1.00 57.91 105 SER A O 1
ATOM 814 N N . PRO A 1 106 ? 14.541 19.737 -7.934 1.00 60.28 106 PRO A N 1
ATOM 815 C CA . PRO A 1 106 ? 15.287 19.624 -9.186 1.00 60.28 106 PRO A CA 1
ATOM 816 C C . PRO A 1 106 ? 15.322 18.182 -9.717 1.00 60.28 106 PRO A C 1
ATOM 818 O O . PRO A 1 106 ? 15.418 18.000 -10.928 1.00 60.28 106 PRO A O 1
ATOM 821 N N . ASP A 1 107 ? 15.207 17.175 -8.840 1.00 70.62 107 ASP A N 1
ATOM 822 C CA . ASP A 1 107 ? 15.217 15.761 -9.226 1.00 70.62 107 ASP A CA 1
ATOM 823 C C . ASP A 1 107 ? 13.792 15.271 -9.571 1.00 70.62 107 ASP A C 1
ATOM 825 O O . ASP A 1 107 ? 12.891 15.386 -8.728 1.00 70.62 107 ASP A O 1
ATOM 829 N N . PRO A 1 108 ? 13.553 14.727 -10.784 1.00 71.50 108 PRO A N 1
ATOM 830 C CA . PRO A 1 108 ? 12.272 14.124 -11.155 1.00 71.50 108 PRO A CA 1
ATOM 831 C C . PRO A 1 108 ? 11.832 12.999 -10.205 1.00 71.50 108 PRO A C 1
ATOM 833 O O . PRO A 1 108 ? 10.640 12.904 -9.913 1.00 71.50 108 PRO A O 1
ATOM 836 N N . ARG A 1 109 ? 12.760 12.216 -9.637 1.00 74.62 109 ARG A N 1
ATOM 837 C CA . ARG A 1 109 ? 12.412 11.131 -8.703 1.00 74.62 109 ARG A CA 1
ATOM 838 C C . ARG A 1 109 ? 11.865 11.632 -7.376 1.00 74.62 109 ARG A C 1
ATOM 840 O O . ARG A 1 109 ? 10.951 11.024 -6.816 1.00 74.62 109 ARG A O 1
ATOM 847 N N . ASP A 1 110 ? 12.365 12.761 -6.885 1.00 76.12 110 ASP A N 1
ATOM 848 C CA . ASP A 1 110 ? 11.811 13.388 -5.684 1.00 76.12 110 ASP A CA 1
ATOM 849 C C . ASP A 1 110 ? 10.384 13.897 -5.943 1.00 76.12 110 ASP A C 1
ATOM 851 O O . ASP A 1 110 ? 9.515 13.788 -5.074 1.00 76.12 110 ASP A O 1
ATOM 855 N N . ARG A 1 111 ? 10.099 14.385 -7.163 1.00 77.12 111 ARG A N 1
ATOM 856 C CA . ARG A 1 111 ? 8.741 14.814 -7.547 1.00 77.12 111 ARG A CA 1
ATOM 857 C C . ARG A 1 111 ? 7.768 13.647 -7.551 1.00 77.12 111 ARG A C 1
ATOM 859 O O . ARG A 1 111 ? 6.666 13.783 -7.021 1.00 77.12 111 ARG A O 1
ATOM 866 N N . GLU A 1 112 ? 8.173 12.520 -8.128 1.00 80.31 112 GLU A N 1
ATOM 867 C CA . GLU A 1 112 ? 7.370 11.296 -8.195 1.00 80.31 112 GLU A CA 1
ATOM 868 C C . GLU A 1 112 ? 7.137 10.696 -6.814 1.00 80.31 112 GLU A C 1
ATOM 870 O O . GLU A 1 112 ? 5.998 10.391 -6.460 1.00 80.31 112 GLU A O 1
ATOM 875 N N . THR A 1 113 ? 8.190 10.614 -5.996 1.00 84.25 113 THR A N 1
ATOM 876 C CA . THR A 1 113 ? 8.084 10.166 -4.603 1.00 84.25 113 THR A CA 1
ATOM 877 C C . THR A 1 113 ? 7.102 11.055 -3.843 1.00 84.25 113 THR A C 1
ATOM 879 O O . THR A 1 113 ? 6.159 10.554 -3.232 1.00 84.25 113 THR A O 1
ATOM 882 N N . GLY A 1 114 ? 7.241 12.380 -3.950 1.00 84.88 114 GLY A N 1
ATOM 883 C CA . GLY A 1 114 ? 6.320 13.330 -3.331 1.00 84.88 114 GLY A CA 1
ATOM 884 C C . GLY A 1 114 ? 4.882 13.211 -3.850 1.00 84.88 114 GLY A C 1
ATOM 885 O O . GLY A 1 114 ? 3.938 13.304 -3.065 1.00 84.88 114 GLY A O 1
ATOM 886 N N . ALA A 1 115 ? 4.681 12.985 -5.152 1.00 85.62 115 ALA A N 1
ATOM 887 C CA . ALA A 1 115 ? 3.360 12.753 -5.741 1.00 85.62 115 ALA A CA 1
ATOM 888 C C . ALA A 1 115 ? 2.705 11.485 -5.187 1.00 85.62 115 ALA A C 1
ATOM 890 O O . ALA A 1 115 ? 1.537 11.516 -4.794 1.00 85.62 115 ALA A O 1
ATOM 891 N N . MET A 1 116 ? 3.473 10.403 -5.083 1.00 88.81 116 MET A N 1
ATOM 892 C CA . MET A 1 116 ? 2.987 9.138 -4.557 1.00 88.81 116 MET A CA 1
ATOM 893 C C . MET A 1 116 ? 2.679 9.213 -3.062 1.00 88.81 116 MET A C 1
ATOM 895 O O . MET A 1 116 ? 1.629 8.743 -2.631 1.00 88.81 116 MET A O 1
ATOM 899 N N . VAL A 1 117 ? 3.541 9.867 -2.278 1.00 91.19 117 VAL A N 1
ATOM 900 C CA . VAL A 1 117 ? 3.297 10.132 -0.852 1.00 91.19 117 VAL A CA 1
ATOM 901 C C . VAL A 1 117 ? 2.016 10.943 -0.674 1.00 91.19 117 VAL A C 1
ATOM 903 O O . VAL A 1 117 ? 1.175 10.575 0.141 1.00 91.19 117 VAL A O 1
ATOM 906 N N . ARG A 1 118 ? 1.807 12.004 -1.467 1.00 91.56 118 ARG A N 1
ATOM 907 C CA . ARG A 1 118 ? 0.574 12.808 -1.418 1.00 91.56 118 ARG A CA 1
ATOM 908 C C . ARG A 1 118 ? -0.671 11.986 -1.750 1.00 91.56 118 ARG A C 1
ATOM 910 O O . ARG A 1 118 ? -1.673 12.119 -1.051 1.00 91.56 118 ARG A O 1
ATOM 917 N N . HIS A 1 119 ? -0.607 11.128 -2.766 1.00 92.38 119 HIS A N 1
ATOM 918 C CA . HIS A 1 119 ? -1.707 10.226 -3.106 1.00 92.38 119 HIS A CA 1
ATOM 919 C C . HIS A 1 119 ? -2.015 9.244 -1.964 1.00 92.38 119 HIS A C 1
ATOM 921 O O . HIS A 1 119 ? -3.160 9.128 -1.531 1.00 92.38 119 HIS A O 1
ATOM 927 N N . LEU A 1 120 ? -0.988 8.593 -1.411 1.00 95.25 120 LEU A N 1
ATOM 928 C CA . LEU A 1 120 ? -1.147 7.655 -0.300 1.00 95.25 120 LEU A CA 1
ATOM 929 C C . LEU A 1 120 ? -1.655 8.341 0.977 1.00 95.25 120 LEU A C 1
ATOM 931 O O . LEU A 1 120 ? -2.456 7.758 1.699 1.00 95.25 120 LEU A O 1
ATOM 935 N N . LEU A 1 121 ? -1.254 9.586 1.247 1.00 95.44 121 LEU A N 1
ATOM 936 C CA . LEU A 1 121 ? -1.790 10.378 2.359 1.00 95.44 121 LEU A CA 1
ATOM 937 C C . LEU A 1 121 ? -3.284 10.679 2.192 1.00 95.44 121 LEU A C 1
ATOM 939 O O . LEU A 1 121 ? -4.032 10.596 3.164 1.00 95.44 121 LEU A O 1
ATOM 943 N N . GLN A 1 122 ? -3.732 10.990 0.972 1.00 95.06 122 GLN A N 1
ATOM 944 C CA . GLN A 1 122 ? -5.154 11.191 0.687 1.00 95.06 122 GLN A CA 1
ATOM 945 C C . GLN A 1 122 ? -5.959 9.901 0.891 1.00 95.06 122 GLN A C 1
ATOM 947 O O . GLN A 1 122 ? -7.013 9.938 1.527 1.00 95.06 122 GLN A O 1
ATOM 952 N N . GLU A 1 123 ? -5.460 8.760 0.407 1.00 95.56 123 GLU A N 1
ATOM 953 C CA . GLU A 1 123 ? -6.096 7.455 0.641 1.00 95.56 123 GLU A CA 1
ATOM 954 C C . GLU A 1 123 ? -6.117 7.099 2.137 1.00 95.56 123 GLU A C 1
ATOM 956 O O . GLU A 1 123 ? -7.143 6.656 2.656 1.00 95.56 123 GLU A O 1
ATOM 961 N N . LEU A 1 124 ? -5.026 7.354 2.868 1.00 97.19 124 LEU A N 1
ATOM 962 C CA . LEU A 1 124 ? -4.939 7.075 4.302 1.00 97.19 124 LEU A CA 1
ATOM 963 C C . LEU A 1 124 ? -5.941 7.909 5.109 1.00 97.19 124 LEU A C 1
ATOM 965 O O . LEU A 1 124 ? -6.606 7.368 5.992 1.00 97.19 124 LEU A O 1
ATOM 969 N N . GLU A 1 125 ? -6.089 9.200 4.794 1.00 96.88 125 GLU A N 1
ATOM 970 C CA . GLU A 1 125 ? -7.087 10.064 5.436 1.00 96.88 125 GLU A CA 1
ATOM 971 C C . GLU A 1 125 ? -8.505 9.543 5.155 1.00 96.88 125 GLU A C 1
ATOM 973 O O . GLU A 1 125 ? -9.319 9.453 6.072 1.00 96.88 125 GLU A O 1
ATOM 978 N N . GLN A 1 126 ? -8.807 9.109 3.925 1.00 96.00 126 GLN A N 1
ATOM 979 C CA . GLN A 1 126 ? -10.111 8.511 3.609 1.00 96.00 126 GLN A CA 1
ATOM 980 C C . GLN A 1 126 ? -10.372 7.219 4.395 1.00 96.00 126 GLN A C 1
ATOM 982 O O . GLN A 1 126 ? -11.491 7.007 4.878 1.00 96.00 126 GLN A O 1
ATOM 987 N N . HIS A 1 127 ? -9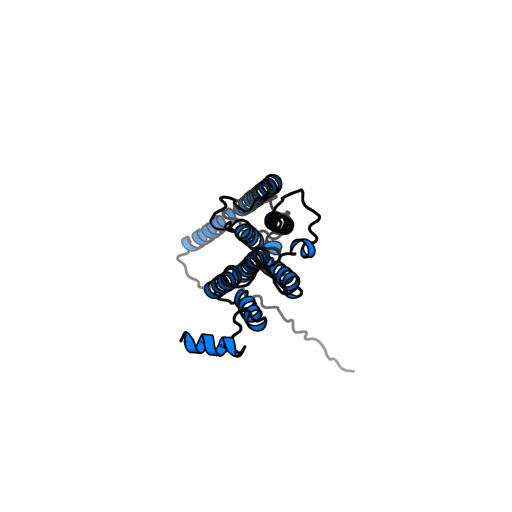.366 6.353 4.541 1.00 96.38 127 HIS A N 1
ATOM 988 C CA . HIS A 1 127 ? -9.469 5.128 5.339 1.00 96.38 127 HIS A CA 1
ATOM 989 C C . HIS A 1 127 ? -9.700 5.464 6.819 1.00 96.38 127 HIS A C 1
ATOM 991 O O . HIS A 1 127 ? -10.596 4.896 7.445 1.00 96.38 127 HIS A O 1
ATOM 997 N N . TYR A 1 128 ? -8.966 6.442 7.353 1.00 96.00 128 TYR A N 1
ATOM 998 C CA . TYR A 1 128 ? -9.127 6.938 8.719 1.00 96.00 128 TYR A CA 1
ATOM 999 C C . TYR A 1 128 ? -10.527 7.516 8.975 1.00 96.00 128 TYR A C 1
ATOM 1001 O O . TYR A 1 128 ? -11.183 7.131 9.941 1.00 96.00 128 TYR A O 1
ATOM 1009 N N . LEU A 1 129 ? -11.035 8.383 8.095 1.00 95.19 129 LEU A N 1
ATOM 1010 C CA . LEU A 1 129 ? -12.377 8.959 8.232 1.00 95.19 129 LEU A CA 1
ATOM 1011 C C . LEU A 1 129 ? -13.477 7.895 8.128 1.00 95.19 129 LEU A C 1
ATOM 1013 O O . LEU A 1 129 ? -14.468 7.950 8.862 1.00 95.19 129 LEU A O 1
ATOM 1017 N N . THR A 1 130 ? -13.288 6.898 7.256 1.00 94.06 130 THR A N 1
ATOM 1018 C CA . THR A 1 130 ? -14.193 5.743 7.175 1.00 94.06 130 THR A CA 1
ATOM 1019 C C . THR A 1 130 ? -14.174 4.972 8.497 1.00 94.06 130 THR A C 1
ATOM 1021 O O . THR A 1 130 ? -15.239 4.680 9.028 1.00 94.06 130 THR A O 1
ATOM 1024 N N . ALA A 1 131 ? -12.994 4.720 9.075 1.00 93.06 131 ALA A N 1
ATOM 1025 C CA . ALA A 1 131 ? -12.848 4.024 10.354 1.00 93.06 131 ALA A CA 1
ATOM 1026 C C . ALA A 1 131 ? -13.479 4.786 11.525 1.00 93.06 131 ALA A C 1
ATOM 1028 O O . ALA A 1 131 ? -14.169 4.181 12.340 1.00 93.06 131 ALA A O 1
ATOM 1029 N N . LYS A 1 132 ? -13.322 6.113 11.566 1.00 91.62 132 LYS A N 1
ATOM 1030 C CA . LYS A 1 132 ? -13.971 6.979 12.560 1.00 91.62 132 LYS A CA 1
ATOM 1031 C C . LYS A 1 132 ? -15.497 6.936 12.465 1.00 91.62 132 LYS A C 1
ATOM 1033 O O . LYS A 1 132 ? -16.194 7.044 13.466 1.00 91.62 132 LYS A O 1
ATOM 1038 N N . THR A 1 133 ? -16.015 6.783 11.250 1.00 91.00 133 THR A N 1
ATOM 1039 C CA . THR A 1 133 ? -17.457 6.716 11.001 1.00 91.00 133 THR A CA 1
ATOM 1040 C C . THR A 1 133 ? -18.025 5.326 11.270 1.00 91.00 133 THR A C 1
ATOM 1042 O O . THR A 1 133 ? -19.172 5.215 11.695 1.00 91.00 133 THR A O 1
ATOM 1045 N N . ASP A 1 134 ? -17.280 4.273 10.941 1.00 90.69 134 ASP A N 1
ATOM 1046 C CA . ASP A 1 134 ? -17.663 2.870 11.092 1.00 90.69 134 ASP A CA 1
ATOM 1047 C C . ASP A 1 134 ? -16.415 1.975 11.024 1.00 90.69 134 ASP A C 1
ATOM 1049 O O . ASP A 1 134 ? -15.916 1.633 9.945 1.00 90.69 134 ASP A O 1
ATOM 1053 N N . MET A 1 135 ? -15.896 1.598 12.191 1.00 90.62 135 MET A N 1
ATOM 1054 C CA . MET A 1 135 ? -14.646 0.847 12.288 1.00 90.62 135 MET A CA 1
ATOM 1055 C C . MET A 1 135 ? -14.758 -0.554 11.673 1.00 90.62 135 MET A C 1
ATOM 1057 O O . MET A 1 135 ? -13.825 -1.018 11.014 1.00 90.62 135 MET A O 1
ATOM 1061 N N . LEU A 1 136 ? -15.893 -1.238 11.849 1.00 90.50 136 LEU A N 1
ATOM 1062 C CA . LEU A 1 136 ? -16.072 -2.599 11.336 1.00 90.50 136 LEU A CA 1
ATOM 1063 C C . LEU A 1 136 ? -16.252 -2.617 9.816 1.00 90.50 136 LEU A C 1
ATOM 1065 O O . LEU A 1 136 ? -15.724 -3.510 9.145 1.00 90.50 136 LEU A O 1
ATOM 1069 N N . LEU A 1 137 ? -16.951 -1.629 9.251 1.00 91.44 137 LEU A N 1
ATOM 1070 C CA . LEU A 1 137 ? -17.038 -1.453 7.803 1.00 91.44 137 LEU A CA 1
ATOM 1071 C C . LEU A 1 137 ? -15.677 -1.078 7.208 1.00 91.44 137 LEU A C 1
ATOM 1073 O O . LEU A 1 137 ? -15.276 -1.649 6.188 1.00 91.44 137 LEU A O 1
ATOM 1077 N N . ALA A 1 138 ? -14.944 -0.164 7.851 1.00 93.19 138 ALA A N 1
ATOM 1078 C CA . ALA A 1 138 ? -13.606 0.224 7.418 1.00 93.19 138 ALA A CA 1
ATOM 1079 C C . ALA A 1 138 ? -12.652 -0.971 7.421 1.00 93.19 138 ALA A C 1
ATOM 1081 O O . ALA A 1 138 ? -11.971 -1.206 6.428 1.00 93.19 138 ALA A O 1
ATOM 1082 N N . ALA A 1 139 ? -12.674 -1.802 8.466 1.00 92.75 139 ALA A N 1
ATOM 1083 C CA . ALA A 1 139 ? -11.860 -3.012 8.528 1.00 92.75 139 ALA A CA 1
ATOM 1084 C C . ALA A 1 139 ? -12.110 -3.969 7.348 1.00 92.75 139 ALA A C 1
ATOM 1086 O O . ALA A 1 139 ? -11.184 -4.661 6.936 1.00 92.75 139 ALA A O 1
ATOM 1087 N N . LYS A 1 140 ? -13.329 -3.999 6.789 1.00 93.19 140 LYS A N 1
ATOM 1088 C CA . LYS A 1 140 ? -13.710 -4.872 5.663 1.00 93.19 140 LYS A CA 1
ATOM 1089 C C . LYS A 1 140 ? -13.426 -4.280 4.283 1.00 93.19 140 LYS A C 1
ATOM 1091 O O . LYS A 1 140 ? -13.246 -5.043 3.341 1.00 93.19 140 LYS A O 1
ATOM 1096 N N . THR A 1 141 ? -13.465 -2.957 4.146 1.00 93.56 141 THR A N 1
ATOM 1097 C CA . THR A 1 141 ? -13.516 -2.288 2.827 1.00 93.56 141 THR A CA 1
ATOM 1098 C C . THR A 1 141 ? -12.392 -1.287 2.588 1.00 93.56 141 THR A C 1
ATOM 1100 O O . THR A 1 141 ? -12.064 -1.002 1.439 1.00 93.56 141 THR A O 1
ATOM 1103 N N . ARG A 1 142 ? -11.836 -0.718 3.660 1.00 95.12 142 ARG A N 1
ATOM 1104 C CA . ARG A 1 142 ? -10.813 0.336 3.657 1.00 95.12 142 ARG A CA 1
ATOM 1105 C C . ARG A 1 142 ? -9.894 0.191 4.875 1.00 95.12 142 ARG A C 1
ATOM 1107 O O . ARG A 1 142 ? -9.828 1.083 5.724 1.00 95.12 142 ARG A O 1
ATOM 1114 N N . PRO A 1 143 ? -9.209 -0.953 5.019 1.00 95.19 143 PRO A N 1
ATOM 1115 C CA . PRO A 1 143 ? -8.344 -1.178 6.159 1.00 95.19 143 PRO A CA 1
ATOM 1116 C C . PRO A 1 143 ? -7.151 -0.214 6.124 1.00 95.19 143 PRO A C 1
ATOM 1118 O O . PRO A 1 143 ? -6.565 0.057 5.078 1.00 95.19 143 PRO A O 1
ATOM 1121 N N . ILE A 1 144 ? -6.757 0.298 7.287 1.00 95.56 144 ILE A N 1
ATOM 1122 C CA . ILE A 1 144 ? -5.681 1.297 7.400 1.00 95.56 144 ILE A CA 1
ATOM 1123 C C . ILE A 1 144 ? -4.301 0.692 7.062 1.00 95.56 144 ILE A C 1
ATOM 1125 O O . ILE A 1 144 ? -3.444 1.358 6.480 1.00 95.56 144 ILE A O 1
ATOM 1129 N N . HIS A 1 145 ? -4.079 -0.584 7.395 1.00 94.94 145 HIS A N 1
ATOM 1130 C CA . HIS A 1 145 ? -2.749 -1.207 7.353 1.00 94.94 145 HIS A CA 1
ATOM 1131 C C . HIS A 1 145 ? -2.127 -1.286 5.949 1.00 94.94 145 HIS A C 1
ATOM 1133 O O . HIS A 1 145 ? -0.903 -1.217 5.829 1.00 94.94 145 HIS A O 1
ATOM 1139 N N . GLY A 1 146 ? -2.935 -1.407 4.891 1.00 95.00 146 GLY A N 1
ATOM 1140 C CA . GLY A 1 146 ? -2.427 -1.478 3.520 1.00 95.00 146 GLY A CA 1
ATOM 1141 C C . GLY A 1 146 ? -1.717 -0.194 3.111 1.00 95.00 146 GLY A C 1
ATOM 1142 O O . GLY A 1 146 ? -0.545 -0.218 2.737 1.00 95.00 146 GLY A O 1
ATOM 1143 N N . VAL A 1 147 ? -2.395 0.943 3.269 1.00 96.62 147 VAL A N 1
ATOM 1144 C CA . VAL A 1 147 ? -1.860 2.259 2.891 1.00 96.62 147 VAL A CA 1
ATOM 1145 C C . VAL A 1 147 ? -0.637 2.632 3.737 1.00 96.62 147 VAL A C 1
ATOM 1147 O O . VAL A 1 147 ? 0.341 3.149 3.203 1.00 96.62 147 VAL A O 1
ATOM 1150 N N . LEU A 1 148 ? -0.632 2.290 5.032 1.00 95.88 148 LEU A N 1
ATOM 1151 C CA . LEU A 1 148 ? 0.548 2.458 5.892 1.00 95.88 148 LEU A CA 1
ATOM 1152 C C . LEU A 1 148 ? 1.755 1.652 5.399 1.00 95.88 148 LEU A C 1
ATOM 1154 O O . LEU A 1 148 ? 2.882 2.145 5.410 1.00 95.88 148 LEU A O 1
ATOM 1158 N N . THR A 1 149 ? 1.523 0.420 4.944 1.00 94.88 149 THR A N 1
ATOM 1159 C CA . THR A 1 149 ? 2.584 -0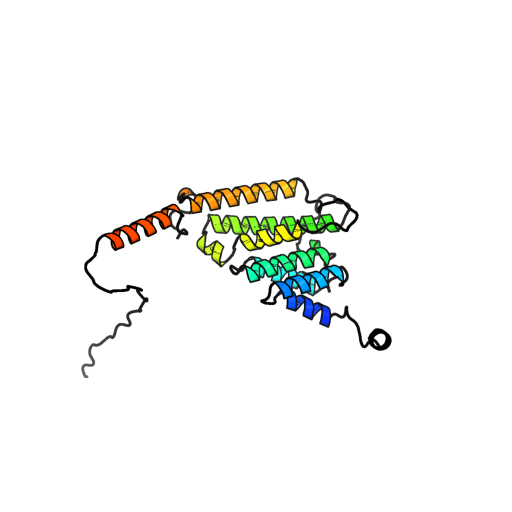.434 4.394 1.00 94.88 149 THR A CA 1
ATOM 1160 C C . THR A 1 149 ? 3.122 0.141 3.081 1.00 94.88 149 THR A C 1
ATOM 1162 O O . THR A 1 149 ? 4.332 0.143 2.865 1.00 94.88 149 THR A O 1
ATOM 1165 N N . ALA A 1 150 ? 2.252 0.692 2.230 1.00 95.44 150 ALA A N 1
ATOM 1166 C CA . ALA A 1 150 ? 2.659 1.364 0.997 1.00 95.44 150 ALA A CA 1
ATOM 1167 C C . ALA A 1 150 ? 3.499 2.616 1.274 1.00 95.44 150 ALA A C 1
ATOM 1169 O O . ALA A 1 150 ? 4.561 2.777 0.675 1.00 95.44 150 ALA A O 1
ATOM 1170 N N . LEU A 1 151 ? 3.077 3.456 2.230 1.00 94.19 151 LEU A N 1
ATOM 1171 C CA . LEU A 1 151 ? 3.863 4.608 2.682 1.00 94.19 151 LEU A CA 1
ATOM 1172 C C . LEU A 1 151 ? 5.235 4.164 3.180 1.00 94.19 151 LEU A C 1
ATOM 1174 O O . LEU A 1 151 ? 6.238 4.720 2.749 1.00 94.19 151 LEU A O 1
ATOM 1178 N N . LYS A 1 152 ? 5.302 3.118 4.013 1.00 92.12 152 LYS A N 1
ATOM 1179 C CA . LYS A 1 152 ? 6.580 2.557 4.461 1.00 92.12 152 LYS A CA 1
ATOM 1180 C C . LYS A 1 152 ? 7.478 2.206 3.273 1.00 92.12 152 LYS A C 1
ATOM 1182 O O . LYS A 1 152 ? 8.616 2.649 3.252 1.00 92.12 152 LYS A O 1
ATOM 1187 N N . TYR A 1 153 ? 6.996 1.450 2.287 1.00 88.81 153 TYR A N 1
ATOM 1188 C CA . TYR A 1 153 ? 7.836 1.042 1.156 1.00 88.81 153 TYR A CA 1
ATOM 1189 C C . TYR A 1 153 ? 8.272 2.195 0.247 1.00 88.81 153 TYR A C 1
ATOM 1191 O O . TYR A 1 153 ? 9.372 2.142 -0.297 1.00 88.81 153 TYR A O 1
ATOM 1199 N N . VAL A 1 154 ? 7.425 3.209 0.066 1.00 88.06 154 VAL A N 1
ATOM 1200 C CA . VAL A 1 154 ? 7.750 4.409 -0.721 1.00 88.06 154 VAL A CA 1
ATOM 1201 C C . VAL A 1 154 ? 8.790 5.280 -0.010 1.00 88.06 154 VAL A C 1
ATOM 1203 O O . VAL A 1 154 ? 9.638 5.876 -0.665 1.00 88.06 154 VAL A O 1
ATOM 1206 N N . LEU A 1 155 ? 8.755 5.331 1.322 1.00 86.88 155 LEU A N 1
ATOM 1207 C CA . LEU A 1 155 ? 9.721 6.075 2.135 1.00 86.88 155 LEU A CA 1
ATOM 1208 C C . LEU A 1 155 ? 11.040 5.313 2.330 1.00 86.88 155 LEU A C 1
ATOM 1210 O O . LEU A 1 155 ? 12.101 5.924 2.403 1.00 86.88 155 LEU A O 1
ATOM 1214 N N . ASP A 1 156 ? 10.979 3.983 2.391 1.00 82.38 156 ASP A N 1
ATOM 1215 C CA . ASP A 1 156 ? 12.117 3.077 2.606 1.00 82.38 156 ASP A CA 1
ATOM 1216 C C . ASP A 1 156 ? 12.855 2.741 1.297 1.00 82.38 156 ASP A C 1
ATOM 1218 O O . ASP A 1 156 ? 13.451 1.673 1.142 1.00 82.38 156 ASP A O 1
ATOM 1222 N N . VAL A 1 157 ? 12.787 3.631 0.302 1.00 66.31 157 VAL A N 1
ATOM 1223 C CA . VAL A 1 157 ? 13.562 3.494 -0.930 1.00 66.31 157 VAL A CA 1
ATOM 1224 C C . VAL A 1 157 ? 14.994 3.949 -0.656 1.00 66.31 157 VAL A C 1
ATOM 1226 O O . VAL A 1 157 ? 15.220 5.145 -0.454 1.00 66.31 157 VAL A O 1
ATOM 1229 N N . PRO A 1 158 ? 15.986 3.037 -0.651 1.00 53.44 158 PRO A N 1
ATOM 1230 C CA . PRO A 1 158 ? 17.370 3.446 -0.519 1.00 53.44 158 PRO A CA 1
ATOM 1231 C C . PRO A 1 158 ? 17.750 4.276 -1.745 1.00 53.44 158 PRO A C 1
ATOM 1233 O O . PRO A 1 158 ? 17.697 3.792 -2.880 1.00 53.44 158 PRO A O 1
ATOM 1236 N N . GLY A 1 159 ? 18.160 5.522 -1.503 1.00 49.28 159 GLY A N 1
ATOM 1237 C CA . GLY A 1 159 ? 18.905 6.302 -2.482 1.00 49.28 159 GLY A CA 1
ATOM 1238 C C . GLY A 1 159 ? 20.083 5.475 -3.000 1.00 49.28 159 GLY A C 1
ATOM 1239 O O . GLY A 1 159 ? 20.641 4.641 -2.280 1.00 49.28 159 GLY A O 1
ATOM 1240 N N . ALA A 1 160 ? 20.425 5.649 -4.277 1.00 40.84 160 ALA A N 1
ATOM 1241 C CA . ALA A 1 160 ? 21.548 4.955 -4.897 1.00 40.84 160 ALA A CA 1
ATOM 1242 C C . ALA A 1 160 ? 22.794 4.996 -3.982 1.00 40.84 160 ALA A C 1
ATOM 1244 O O . ALA A 1 160 ? 23.044 6.029 -3.352 1.00 40.84 160 ALA A O 1
ATOM 1245 N N . PRO A 1 161 ? 23.588 3.910 -3.894 1.00 34.22 161 PRO A N 1
ATOM 1246 C CA . PRO A 1 161 ? 24.760 3.868 -3.025 1.00 34.22 161 PRO A CA 1
ATOM 1247 C C . PRO A 1 161 ? 25.741 4.967 -3.453 1.00 34.22 161 PRO A C 1
ATOM 1249 O O . PRO A 1 161 ? 26.411 4.847 -4.476 1.00 34.22 161 PRO A O 1
ATOM 1252 N N . GLY A 1 162 ? 25.768 6.069 -2.701 1.00 39.16 162 GLY A N 1
ATOM 1253 C CA . GLY A 1 162 ? 26.551 7.264 -3.022 1.00 39.16 162 GLY A CA 1
ATOM 1254 C C . GLY A 1 162 ? 25.860 8.595 -2.712 1.00 39.16 162 GLY A C 1
ATOM 1255 O O . GLY A 1 162 ? 26.564 9.572 -2.472 1.00 39.16 162 GLY A O 1
ATOM 1256 N N . SER A 1 163 ? 24.524 8.654 -2.640 1.00 36.56 163 SER A N 1
ATOM 1257 C CA . SER A 1 163 ? 23.822 9.826 -2.102 1.00 36.56 163 SER A CA 1
ATOM 1258 C C . SER A 1 163 ? 23.235 9.490 -0.734 1.00 36.56 163 SER A C 1
ATOM 1260 O O . SER A 1 163 ? 22.341 8.662 -0.598 1.00 36.56 163 SER A O 1
ATOM 1262 N N . GLY A 1 164 ? 23.730 10.146 0.318 1.00 39.38 164 GLY A N 1
ATOM 1263 C CA . GLY A 1 164 ? 23.127 10.124 1.658 1.00 39.38 164 GLY A CA 1
ATOM 1264 C C . GLY A 1 164 ? 21.774 10.847 1.721 1.00 39.38 164 GLY A C 1
ATOM 1265 O O . GLY A 1 164 ? 21.485 11.509 2.709 1.00 39.38 164 GLY A O 1
ATOM 1266 N N . GLN A 1 165 ? 20.986 10.785 0.648 1.00 43.84 165 GLN A N 1
ATOM 1267 C CA . GLN A 1 165 ? 19.675 11.400 0.532 1.00 43.84 165 GLN A CA 1
ATOM 1268 C C . GLN A 1 165 ? 18.640 10.281 0.612 1.00 43.84 165 GLN A C 1
ATOM 1270 O O . GLN A 1 165 ? 18.374 9.571 -0.356 1.00 43.84 165 GLN A O 1
ATOM 1275 N N . THR A 1 166 ? 18.083 10.112 1.810 1.00 49.25 166 THR A N 1
ATOM 1276 C CA . THR A 1 166 ? 16.705 9.637 1.971 1.00 49.25 166 THR A CA 1
ATOM 1277 C C . THR A 1 166 ? 15.828 10.414 0.994 1.00 49.25 166 THR A C 1
ATOM 1279 O O . THR A 1 166 ? 15.990 11.635 0.931 1.00 49.25 166 THR A O 1
ATOM 1282 N N . ALA A 1 167 ? 14.958 9.730 0.238 1.00 53.72 167 ALA A N 1
ATOM 1283 C CA . ALA A 1 167 ? 14.013 10.360 -0.689 1.00 53.72 167 ALA A CA 1
ATOM 1284 C C . ALA A 1 167 ? 13.467 11.646 -0.058 1.00 53.72 167 ALA A C 1
ATOM 1286 O O . ALA A 1 167 ? 12.981 11.599 1.077 1.00 53.72 167 ALA A O 1
ATOM 1287 N N . ALA A 1 168 ? 13.655 12.792 -0.721 1.00 63.91 168 ALA A N 1
ATOM 1288 C CA . ALA A 1 168 ? 13.469 14.097 -0.096 1.00 63.91 168 ALA A CA 1
ATOM 1289 C C . ALA A 1 168 ? 11.972 14.419 0.023 1.00 63.91 168 ALA A C 1
ATOM 1291 O O . ALA A 1 168 ? 11.427 15.274 -0.671 1.00 63.91 168 ALA A O 1
ATOM 1292 N N . VAL A 1 169 ? 11.282 13.695 0.903 1.00 75.19 169 VAL A N 1
ATOM 1293 C CA . VAL A 1 169 ? 9.940 14.036 1.352 1.00 75.19 169 VAL A CA 1
ATOM 1294 C C . VAL A 1 169 ? 10.036 15.386 2.041 1.00 75.19 169 VAL A C 1
ATOM 1296 O O . VAL A 1 169 ? 10.832 15.578 2.961 1.00 75.19 169 VAL A O 1
ATOM 1299 N N . GLY A 1 170 ? 9.260 16.348 1.548 1.00 81.19 170 GLY A N 1
ATOM 1300 C CA . GLY A 1 170 ? 9.289 17.700 2.072 1.00 81.19 170 GLY A CA 1
ATOM 1301 C C . GLY A 1 170 ? 8.877 17.746 3.549 1.00 81.19 170 GLY A C 1
ATOM 1302 O O . GLY A 1 170 ? 8.183 16.848 4.045 1.00 81.19 170 GLY A O 1
ATOM 1303 N N . PRO A 1 171 ? 9.254 18.813 4.277 1.00 85.06 171 PRO A N 1
ATOM 1304 C CA . PRO A 1 171 ? 8.807 19.021 5.654 1.00 85.06 171 PRO A CA 1
ATOM 1305 C C . PRO A 1 171 ? 7.279 18.979 5.776 1.00 85.06 171 PRO A C 1
ATOM 1307 O O . PRO A 1 171 ? 6.744 18.364 6.689 1.00 85.06 171 PRO A O 1
ATOM 1310 N N . ARG A 1 172 ? 6.569 19.540 4.788 1.00 87.50 172 ARG A N 1
ATOM 1311 C CA . ARG A 1 172 ? 5.103 19.563 4.744 1.00 87.50 172 ARG A CA 1
ATOM 1312 C C . ARG A 1 172 ? 4.495 18.162 4.680 1.00 87.50 172 ARG A C 1
ATOM 1314 O O . ARG A 1 172 ? 3.528 17.880 5.381 1.00 87.50 172 ARG A O 1
ATOM 1321 N N . GLU A 1 173 ? 5.012 17.302 3.809 1.00 88.00 173 GLU A N 1
ATOM 1322 C CA . GLU A 1 173 ? 4.564 15.916 3.694 1.00 88.00 173 GLU A CA 1
ATOM 1323 C C . GLU A 1 173 ? 4.910 15.127 4.959 1.00 88.00 173 GLU A C 1
ATOM 1325 O O . GLU A 1 173 ? 4.092 14.337 5.423 1.00 88.00 173 GLU A O 1
ATOM 1330 N N . THR A 1 174 ? 6.076 15.384 5.552 1.00 90.25 174 THR A N 1
ATOM 1331 C CA . THR A 1 174 ? 6.497 14.767 6.818 1.00 90.25 174 THR A CA 1
ATOM 1332 C C . THR A 1 174 ? 5.548 15.135 7.960 1.00 90.25 174 THR A C 1
ATOM 1334 O O . THR A 1 174 ? 5.048 14.245 8.646 1.00 90.25 174 THR A O 1
ATOM 1337 N N . ASP A 1 175 ? 5.218 16.419 8.114 1.00 92.31 175 ASP A N 1
ATOM 1338 C CA . ASP A 1 175 ? 4.256 16.899 9.111 1.00 92.31 175 ASP A CA 1
ATOM 1339 C C . ASP A 1 175 ? 2.868 16.282 8.892 1.00 92.31 175 ASP A C 1
ATOM 1341 O O . ASP A 1 175 ? 2.202 15.870 9.844 1.00 92.31 175 ASP A O 1
ATOM 1345 N N . ALA A 1 176 ? 2.438 16.156 7.632 1.00 94.00 176 ALA A N 1
ATOM 1346 C CA . ALA A 1 176 ? 1.172 15.517 7.288 1.00 94.00 176 ALA A CA 1
ATOM 1347 C C . ALA A 1 176 ? 1.156 14.018 7.637 1.00 94.00 176 ALA A C 1
ATOM 1349 O O . ALA A 1 176 ? 0.161 13.534 8.181 1.00 94.00 176 ALA A O 1
ATOM 1350 N N . ILE A 1 177 ? 2.250 13.291 7.366 1.00 94.25 177 ILE A N 1
ATOM 1351 C CA . ILE A 1 177 ? 2.415 11.883 7.757 1.00 94.25 177 ILE A CA 1
ATOM 1352 C C . ILE A 1 177 ? 2.315 11.760 9.277 1.00 94.25 177 ILE A C 1
ATOM 1354 O O . ILE A 1 177 ? 1.480 11.003 9.772 1.00 94.25 177 ILE A O 1
ATOM 1358 N N . LEU A 1 178 ? 3.130 12.513 10.019 1.00 95.50 178 LEU A N 1
ATOM 1359 C CA . LEU A 1 178 ? 3.188 12.424 11.478 1.00 95.50 178 LEU A CA 1
ATOM 1360 C C . LEU A 1 178 ? 1.847 12.795 12.121 1.00 95.50 178 LEU A C 1
ATOM 1362 O O . LEU A 1 178 ? 1.341 12.035 12.946 1.00 95.50 178 LEU A O 1
ATOM 1366 N N . GLY A 1 179 ? 1.220 13.890 11.686 1.00 96.88 179 GLY A N 1
ATOM 1367 C CA . GLY A 1 179 ? -0.073 14.326 12.214 1.00 96.88 179 GLY A CA 1
ATOM 1368 C C . GLY A 1 179 ? -1.223 13.363 11.899 1.00 96.88 179 GLY A C 1
ATOM 1369 O O . GLY A 1 179 ? -2.168 13.241 12.680 1.00 96.88 179 GLY A O 1
ATOM 1370 N N . LEU A 1 180 ? -1.187 12.649 10.769 1.00 96.88 180 LEU A N 1
ATOM 1371 C CA . LEU A 1 180 ? -2.179 11.611 10.471 1.00 96.88 180 LEU A CA 1
ATOM 1372 C C . LEU A 1 180 ? -1.913 10.325 11.270 1.00 96.88 180 LEU A C 1
ATOM 1374 O O . LEU A 1 180 ? -2.852 9.751 11.820 1.00 96.88 180 LEU A O 1
ATOM 1378 N N . LEU A 1 181 ? -0.652 9.907 11.410 1.00 97.06 181 LEU A N 1
ATOM 1379 C CA . LEU A 1 181 ? -0.270 8.759 12.240 1.00 97.06 181 LEU A CA 1
ATOM 1380 C C . LEU A 1 181 ? -0.633 8.957 13.713 1.00 97.06 181 LEU A C 1
ATOM 1382 O O . LEU A 1 181 ? -1.137 8.026 14.342 1.00 97.06 181 LEU A O 1
ATOM 1386 N N . GLU A 1 182 ? -0.418 10.156 14.254 1.00 97.56 182 GLU A N 1
ATOM 1387 C CA . GLU A 1 182 ? -0.810 10.510 15.618 1.00 97.56 182 GLU A CA 1
ATOM 1388 C C . GLU A 1 182 ? -2.328 10.386 15.799 1.00 97.56 182 GLU A C 1
ATOM 1390 O O . GLU A 1 182 ? -2.787 9.654 16.679 1.00 97.56 182 GLU A O 1
ATOM 1395 N N . ARG A 1 183 ? -3.117 11.019 14.916 1.00 96.50 183 ARG A N 1
ATOM 1396 C CA . ARG A 1 183 ? -4.589 10.954 14.950 1.00 96.50 183 ARG A CA 1
ATOM 1397 C C . ARG A 1 183 ? -5.108 9.518 14.865 1.00 96.50 183 ARG A C 1
ATOM 1399 O O . ARG A 1 183 ? -5.978 9.141 15.648 1.00 96.50 183 ARG A O 1
ATOM 1406 N N . ILE A 1 184 ? -4.559 8.708 13.956 1.00 96.12 184 ILE A N 1
ATOM 1407 C CA . ILE A 1 184 ? -4.912 7.287 13.819 1.00 96.12 184 ILE A CA 1
ATOM 1408 C C . ILE A 1 184 ? -4.563 6.519 15.097 1.00 96.12 184 ILE A C 1
ATOM 1410 O O . ILE A 1 184 ? -5.379 5.739 15.582 1.00 96.12 184 ILE A O 1
ATOM 1414 N N . SER A 1 185 ? -3.370 6.734 15.652 1.00 95.94 185 SER A N 1
ATOM 1415 C CA . SER A 1 185 ? -2.902 6.009 16.837 1.00 95.94 185 SER A CA 1
ATOM 1416 C C . SER A 1 185 ? -3.759 6.319 18.060 1.00 95.94 185 SER A C 1
ATOM 1418 O O . SER A 1 185 ? -4.212 5.395 18.732 1.00 95.94 185 SER A O 1
ATOM 1420 N N . LEU A 1 186 ? -4.043 7.600 18.316 1.00 94.56 186 LEU A N 1
ATOM 1421 C CA . LEU A 1 186 ? -4.916 8.028 19.412 1.00 94.56 186 LEU A CA 1
ATOM 1422 C C . LEU A 1 186 ? -6.331 7.463 19.260 1.00 94.56 186 LEU A C 1
ATOM 1424 O O . LEU A 1 186 ? -6.894 6.951 20.223 1.00 94.56 186 LEU A O 1
ATOM 1428 N N . PHE A 1 187 ? -6.880 7.493 18.044 1.00 92.75 187 PHE A N 1
ATOM 1429 C CA . PHE A 1 187 ? -8.193 6.926 17.747 1.00 92.75 187 PHE A CA 1
ATOM 1430 C C . PHE A 1 187 ? -8.254 5.413 18.014 1.00 92.75 187 PHE A C 1
ATOM 1432 O O . PHE A 1 187 ? -9.142 4.946 18.728 1.00 92.75 187 PHE A O 1
ATOM 1439 N N . LEU A 1 188 ? -7.293 4.642 17.492 1.00 92.06 188 LEU A N 1
ATOM 1440 C CA . LEU A 1 188 ? -7.242 3.193 17.704 1.00 92.06 188 LEU A CA 1
ATOM 1441 C C . LEU A 1 188 ? -7.030 2.842 19.182 1.00 92.06 188 LEU A C 1
ATOM 1443 O O . LEU A 1 188 ? -7.653 1.908 19.680 1.00 92.06 188 LEU A O 1
ATOM 1447 N N . LEU A 1 189 ? -6.192 3.597 19.898 1.00 92.00 189 LEU A N 1
ATOM 1448 C CA . LEU A 1 189 ? -6.004 3.425 21.340 1.00 92.00 189 LEU A CA 1
ATOM 1449 C C . LEU A 1 189 ? -7.289 3.720 22.124 1.00 92.00 189 LEU A C 1
ATOM 1451 O O . LEU A 1 189 ? -7.610 2.963 23.037 1.00 92.00 189 LEU A O 1
ATOM 1455 N N . GLY A 1 190 ? -8.045 4.754 21.745 1.00 90.06 190 GLY A N 1
ATOM 1456 C CA . GLY A 1 190 ? -9.354 5.060 22.330 1.00 90.06 190 GLY A CA 1
ATOM 1457 C C . GLY A 1 190 ? -10.348 3.909 22.162 1.00 90.06 190 GLY A C 1
ATOM 1458 O O . GLY A 1 190 ? -10.940 3.454 23.142 1.00 90.06 190 GLY A O 1
ATOM 1459 N N . ILE A 1 191 ? -10.444 3.346 20.951 1.00 88.69 191 ILE A N 1
ATOM 1460 C CA . ILE A 1 191 ? -11.272 2.158 20.680 1.00 88.69 191 ILE A CA 1
ATOM 1461 C C . ILE A 1 191 ? -10.852 0.978 21.562 1.00 88.69 191 ILE A C 1
ATOM 1463 O O . ILE A 1 191 ? -11.691 0.335 22.192 1.00 88.69 191 ILE A O 1
ATOM 1467 N N . LEU A 1 192 ? -9.552 0.685 21.627 1.00 89.88 192 LEU A N 1
ATOM 1468 C CA . LEU A 1 192 ? -9.038 -0.432 22.421 1.00 89.88 192 LEU A CA 1
ATOM 1469 C C . LEU A 1 192 ? -9.261 -0.233 23.925 1.00 89.88 192 LEU A C 1
ATOM 1471 O O . LEU A 1 192 ? -9.442 -1.215 24.648 1.00 89.88 192 LEU A O 1
ATOM 1475 N N . HIS A 1 193 ? -9.272 1.015 24.393 1.00 86.75 193 HIS A N 1
ATOM 1476 C CA . HIS A 1 193 ? -9.597 1.361 25.773 1.00 86.75 193 HIS A CA 1
ATOM 1477 C C . HIS A 1 193 ? -11.093 1.201 26.090 1.00 86.75 193 HIS A C 1
ATOM 1479 O O . HIS A 1 193 ? -11.439 0.889 27.228 1.00 86.75 193 HIS A O 1
ATOM 1485 N N . GLY A 1 194 ? -11.963 1.348 25.087 1.00 81.56 194 GLY A N 1
ATOM 1486 C CA . GLY A 1 194 ? -13.418 1.348 25.250 1.00 81.56 194 GLY A CA 1
ATOM 1487 C C . GLY A 1 194 ? -14.011 2.750 25.382 1.00 81.56 194 GLY A C 1
ATOM 1488 O O . GLY A 1 194 ? -15.078 2.907 25.970 1.00 81.56 194 GLY A O 1
ATOM 1489 N N . ASP A 1 195 ? -13.325 3.770 24.857 1.00 79.88 195 ASP A N 1
ATOM 1490 C CA . ASP A 1 195 ? -13.869 5.123 24.780 1.00 79.88 195 ASP A CA 1
ATOM 1491 C C . ASP A 1 195 ? -15.027 5.167 23.768 1.00 79.88 195 ASP A C 1
ATOM 1493 O O . ASP A 1 195 ? -14.823 5.129 22.553 1.00 79.88 195 ASP A O 1
ATOM 1497 N N . GLN A 1 196 ? -16.259 5.226 24.279 1.00 62.69 196 GLN A N 1
ATOM 1498 C CA . GLN A 1 196 ? -17.474 5.262 23.461 1.00 62.69 196 GLN A CA 1
ATOM 1499 C C . GLN A 1 196 ? -17.611 6.564 22.664 1.00 62.69 196 GLN A C 1
ATOM 1501 O O . GLN A 1 196 ? -18.292 6.558 21.647 1.00 62.69 196 GLN A O 1
ATOM 1506 N N . ALA A 1 197 ? -16.919 7.647 23.042 1.00 62.16 197 ALA A N 1
ATOM 1507 C CA . ALA A 1 197 ? -16.916 8.885 22.261 1.00 62.16 197 ALA A CA 1
ATOM 1508 C C . ALA A 1 197 ? -16.119 8.761 20.947 1.00 62.16 197 ALA A C 1
ATOM 1510 O O . ALA A 1 197 ? -16.242 9.608 20.058 1.00 62.16 197 ALA A O 1
ATOM 1511 N N . ALA A 1 198 ? -15.297 7.714 20.806 1.00 58.59 198 ALA A N 1
ATOM 1512 C CA . ALA A 1 198 ? -14.535 7.456 19.589 1.00 58.59 198 ALA A CA 1
ATOM 1513 C C . ALA A 1 198 ? -15.401 6.873 18.455 1.00 58.59 198 ALA A C 1
ATOM 1515 O O . ALA A 1 198 ? -15.047 7.034 17.287 1.00 58.59 198 ALA A O 1
ATOM 1516 N N . CYS A 1 199 ? -16.536 6.242 18.767 1.00 57.53 199 CYS A N 1
ATOM 1517 C CA . CYS A 1 199 ? -17.434 5.616 17.795 1.00 57.53 199 CYS A CA 1
ATOM 1518 C C . CYS A 1 199 ? -18.811 6.296 17.826 1.00 57.53 199 CYS A C 1
ATOM 1520 O O . CYS A 1 199 ? -19.285 6.697 18.881 1.00 57.53 199 CYS A O 1
ATOM 1522 N N . ALA A 1 200 ? -19.479 6.429 16.677 1.00 61.16 200 ALA A N 1
ATOM 1523 C CA . ALA A 1 200 ? -20.854 6.935 16.653 1.00 61.16 200 ALA A CA 1
ATOM 1524 C C . ALA A 1 200 ? -21.776 6.020 17.487 1.00 61.16 200 ALA A C 1
ATOM 1526 O O . ALA A 1 200 ? -21.738 4.804 17.297 1.00 61.16 200 ALA A O 1
ATOM 1527 N N . GLU A 1 201 ? -22.599 6.609 18.366 1.00 56.66 201 GLU A N 1
ATOM 1528 C CA . GLU A 1 201 ? -23.372 5.933 19.432 1.00 56.66 201 GLU A CA 1
ATOM 1529 C C . GLU A 1 201 ? -24.297 4.788 18.957 1.00 56.66 201 GLU A C 1
ATOM 1531 O O . GLU A 1 201 ? -24.671 3.935 19.756 1.00 56.66 201 GLU A O 1
ATOM 1536 N N . ASP A 1 202 ? -24.594 4.700 17.656 1.00 56.91 202 ASP A N 1
ATOM 1537 C CA . ASP A 1 202 ? -25.521 3.718 17.071 1.00 56.91 202 ASP A CA 1
ATOM 1538 C C . ASP A 1 202 ? -24.855 2.606 16.239 1.00 56.91 202 ASP A C 1
ATOM 1540 O O . ASP A 1 202 ? -25.548 1.816 15.588 1.00 56.91 202 ASP A O 1
ATOM 1544 N N . LYS A 1 203 ? -23.519 2.532 16.192 1.00 65.25 203 LYS A N 1
ATOM 1545 C CA . LYS A 1 203 ? -22.817 1.572 15.325 1.00 65.25 203 LYS A CA 1
ATOM 1546 C C . LYS A 1 203 ? -22.107 0.470 16.088 1.00 65.25 203 LYS A C 1
ATOM 1548 O O . LYS A 1 203 ? -21.527 0.680 17.147 1.00 65.25 203 LYS A O 1
ATOM 1553 N N . GLU A 1 204 ? -22.134 -0.718 15.488 1.00 69.75 204 GLU A N 1
ATOM 1554 C CA . GLU A 1 204 ? -21.453 -1.907 15.987 1.00 69.75 204 GLU A CA 1
ATOM 1555 C C . GLU A 1 204 ? -19.947 -1.608 16.117 1.00 69.75 204 GLU A C 1
ATOM 1557 O O . GLU A 1 204 ? -19.240 -1.409 15.127 1.00 69.75 204 GLU A O 1
ATOM 1562 N N . ALA A 1 205 ? -19.471 -1.503 17.358 1.00 75.88 205 ALA A N 1
ATOM 1563 C CA . ALA A 1 205 ? -18.076 -1.235 17.675 1.00 75.88 205 ALA A CA 1
ATOM 1564 C C . ALA A 1 205 ? -17.323 -2.556 17.905 1.00 75.88 205 ALA A C 1
ATOM 1566 O O . ALA A 1 205 ? -17.901 -3.519 18.421 1.00 75.88 205 ALA A O 1
ATOM 1567 N N . PRO A 1 206 ? -16.031 -2.640 17.542 1.00 83.06 206 PRO A N 1
ATOM 1568 C CA . PRO A 1 206 ? -15.215 -3.780 17.939 1.00 83.06 206 PRO A CA 1
ATOM 1569 C C . PRO A 1 206 ? -15.112 -3.848 19.474 1.00 83.06 206 PRO A C 1
ATOM 1571 O O . PRO A 1 206 ? -15.099 -2.806 20.131 1.00 83.06 206 PRO A O 1
ATOM 1574 N N . PRO A 1 207 ? -15.008 -5.055 20.059 1.00 85.19 207 PRO A N 1
ATOM 1575 C CA . PRO A 1 207 ? -14.891 -5.200 21.504 1.00 85.19 207 PRO A CA 1
ATOM 1576 C C . PRO A 1 207 ? -13.589 -4.564 22.004 1.00 85.19 207 PRO A C 1
ATOM 1578 O O . PRO A 1 207 ? -12.512 -4.836 21.466 1.00 85.19 207 PRO A O 1
ATOM 1581 N N . SER A 1 208 ? -13.678 -3.750 23.056 1.00 90.19 208 SER A N 1
ATOM 1582 C CA . SER A 1 208 ? -12.496 -3.167 23.697 1.00 90.19 208 SER A CA 1
ATOM 1583 C C . SER A 1 208 ? -11.720 -4.211 24.511 1.00 90.19 208 SER A C 1
ATOM 1585 O O . SER A 1 208 ? -12.225 -5.293 24.833 1.00 90.19 208 SER A O 1
ATOM 1587 N N . PHE A 1 209 ? -10.486 -3.894 24.917 1.00 89.12 209 PHE A N 1
ATOM 1588 C CA . PHE A 1 209 ? -9.743 -4.736 25.863 1.00 89.12 209 PHE A CA 1
ATOM 1589 C C . PHE A 1 209 ? -10.450 -4.835 27.220 1.00 89.12 209 PHE A C 1
ATOM 1591 O O . PHE A 1 209 ? -10.386 -5.883 27.871 1.00 89.12 209 PHE A O 1
ATOM 1598 N N . CYS A 1 210 ? -11.163 -3.781 27.629 1.00 86.50 210 CYS A N 1
ATOM 1599 C CA . CYS A 1 210 ? -11.979 -3.794 28.838 1.00 86.50 210 CYS A CA 1
ATOM 1600 C C . CYS A 1 210 ? -13.138 -4.794 28.708 1.00 86.50 210 CYS A C 1
ATOM 1602 O O . CYS A 1 210 ? -13.305 -5.659 29.575 1.00 86.50 210 CYS A O 1
ATOM 1604 N N . ASP A 1 211 ? -13.870 -4.745 27.591 1.00 88.06 211 ASP A N 1
ATOM 1605 C CA . ASP A 1 211 ? -14.999 -5.639 27.308 1.00 88.06 211 ASP A CA 1
ATOM 1606 C C . ASP A 1 211 ? -14.554 -7.094 27.221 1.00 88.06 211 ASP A C 1
ATOM 1608 O O . ASP A 1 211 ? -15.158 -7.971 27.842 1.00 88.06 211 ASP A O 1
ATOM 1612 N N . MET A 1 212 ? -13.450 -7.358 26.517 1.00 90.88 212 MET A N 1
ATOM 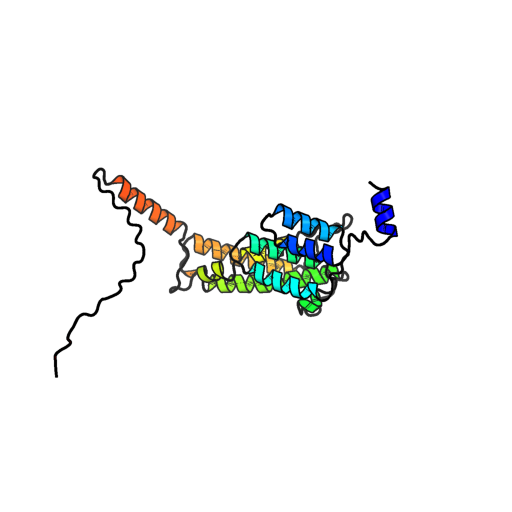1613 C CA . MET A 1 212 ? -12.876 -8.701 26.444 1.00 90.88 212 MET A CA 1
ATOM 1614 C C . MET A 1 212 ? -12.449 -9.202 27.828 1.00 90.88 212 MET A C 1
ATOM 1616 O O . MET A 1 212 ? -12.745 -10.343 28.186 1.00 90.88 212 MET A O 1
ATOM 1620 N N . GLY A 1 213 ? -11.826 -8.354 28.653 1.00 88.75 213 GLY A N 1
ATOM 1621 C CA . GLY A 1 213 ? -11.473 -8.698 30.032 1.00 88.75 213 GLY A CA 1
ATOM 1622 C C . GLY A 1 213 ? -12.694 -9.015 30.904 1.00 88.75 213 GLY A C 1
ATOM 1623 O O . GLY A 1 213 ? -12.673 -9.977 31.675 1.00 88.75 213 GLY A O 1
ATOM 1624 N N . ASN A 1 214 ? -13.777 -8.246 30.763 1.00 88.81 214 ASN A N 1
ATOM 1625 C CA . ASN A 1 214 ? -15.045 -8.483 31.457 1.00 88.81 214 ASN A CA 1
ATOM 1626 C C . ASN A 1 214 ? -15.708 -9.789 31.006 1.00 88.81 214 ASN A C 1
ATOM 1628 O O . ASN A 1 214 ? -16.156 -10.572 31.847 1.00 88.81 214 ASN A O 1
ATOM 1632 N N . ALA A 1 215 ? -15.714 -10.064 29.701 1.00 91.62 215 ALA A N 1
ATOM 1633 C CA . ALA A 1 215 ? -16.241 -11.303 29.143 1.00 91.62 215 ALA A CA 1
ATOM 1634 C C . ALA A 1 215 ? -15.481 -12.530 29.676 1.00 91.62 215 ALA A C 1
ATOM 1636 O O . ALA A 1 215 ? -16.105 -13.489 30.133 1.00 91.62 215 ALA A O 1
ATOM 1637 N N . ILE A 1 216 ? -14.144 -12.476 29.711 1.00 90.75 216 ILE A N 1
ATOM 1638 C CA . ILE A 1 216 ? -13.305 -13.549 30.268 1.00 90.75 216 ILE A CA 1
ATOM 1639 C C . ILE A 1 216 ? -13.613 -13.764 31.755 1.00 90.75 216 ILE A C 1
ATOM 1641 O O . ILE A 1 216 ? -13.844 -14.898 32.177 1.00 90.75 216 ILE A O 1
ATOM 1645 N N . ARG A 1 217 ? -13.673 -12.688 32.553 1.00 92.31 217 ARG A N 1
ATOM 1646 C CA . ARG A 1 217 ? -14.026 -12.770 33.982 1.00 92.31 217 ARG A CA 1
ATOM 1647 C C . ARG A 1 217 ? -15.400 -13.404 34.200 1.00 92.31 217 ARG A C 1
ATOM 1649 O O . ARG A 1 217 ? -15.544 -14.237 35.093 1.00 92.31 217 ARG A O 1
ATOM 1656 N N . SER A 1 218 ? -16.383 -13.054 33.371 1.00 92.50 218 SER A N 1
ATOM 1657 C CA . SER A 1 218 ? -17.732 -13.627 33.424 1.00 92.50 218 SER A CA 1
ATOM 1658 C C . SER A 1 218 ? -17.727 -15.137 33.157 1.00 92.50 218 SER A C 1
ATOM 1660 O O . SER A 1 218 ? -18.327 -15.899 33.914 1.00 92.50 218 SER A O 1
ATOM 1662 N N . VAL A 1 219 ? -16.981 -15.597 32.145 1.00 91.75 219 VAL A N 1
ATOM 1663 C CA . VAL A 1 219 ? -16.831 -17.032 31.839 1.00 91.75 219 VAL A CA 1
ATOM 1664 C C . VAL A 1 219 ? -16.141 -17.785 32.982 1.00 91.75 219 VAL A C 1
ATOM 1666 O O . VAL A 1 219 ? -16.589 -18.867 33.358 1.00 91.75 219 VAL A O 1
ATOM 1669 N N . ILE A 1 220 ? -15.090 -17.212 33.580 1.00 91.50 220 ILE A N 1
ATOM 1670 C CA . ILE A 1 220 ? -14.388 -17.823 34.722 1.00 91.50 220 ILE A CA 1
ATOM 1671 C C . ILE A 1 220 ? -15.320 -17.950 35.932 1.00 91.50 220 ILE A C 1
ATOM 1673 O O . ILE A 1 220 ? -15.373 -19.012 36.550 1.00 91.50 220 ILE A O 1
ATOM 1677 N N . ALA A 1 221 ? -16.083 -16.903 36.256 1.00 89.00 221 ALA A N 1
ATOM 1678 C CA . ALA A 1 221 ? -17.025 -16.923 37.375 1.00 89.00 221 ALA A CA 1
ATOM 1679 C C . ALA A 1 221 ? -18.129 -17.980 37.187 1.00 89.00 221 ALA A C 1
ATOM 1681 O O . ALA A 1 221 ? -18.496 -18.671 38.137 1.00 89.00 221 ALA A O 1
ATOM 1682 N N . GLN A 1 222 ? -18.613 -18.159 35.955 1.00 82.69 222 GLN A N 1
ATOM 1683 C CA . GLN A 1 222 ? -19.591 -19.196 35.612 1.00 82.69 222 GLN A CA 1
ATOM 1684 C C . GLN A 1 222 ? -18.985 -20.612 35.650 1.00 82.69 222 GLN A C 1
ATOM 1686 O O . GLN A 1 222 ? -19.662 -21.558 36.052 1.00 82.69 222 GLN A O 1
ATOM 1691 N N . GLY A 1 223 ? -17.708 -20.766 35.282 1.00 70.62 223 GLY A N 1
ATOM 1692 C CA . GLY A 1 223 ? -16.984 -22.042 35.326 1.00 70.62 223 GLY A CA 1
ATOM 1693 C C . GLY A 1 223 ? -16.517 -22.464 36.726 1.00 70.62 223 GLY A C 1
ATOM 1694 O O . GLY A 1 223 ? -16.451 -23.657 37.013 1.00 70.62 223 GLY A O 1
ATOM 1695 N N . GLY A 1 224 ? -16.232 -21.509 37.61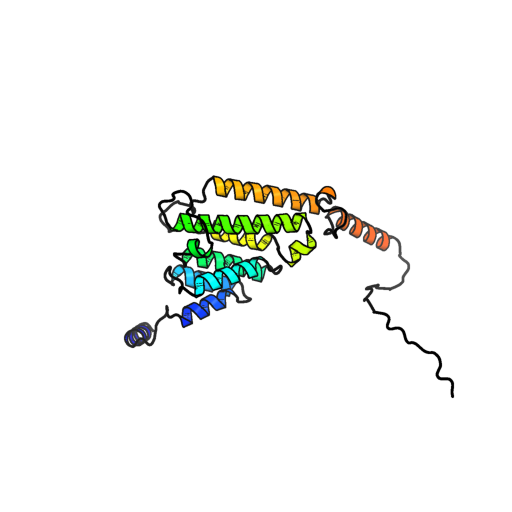7 1.00 60.62 224 GLY A N 1
ATOM 1696 C CA . GLY A 1 224 ? -15.775 -21.762 38.991 1.00 60.62 224 GLY A CA 1
ATOM 1697 C C . GLY A 1 224 ? -16.886 -22.114 39.988 1.00 60.62 224 GLY A C 1
ATOM 1698 O O . GLY A 1 224 ? -16.593 -22.585 41.084 1.00 60.62 224 GLY A O 1
ATOM 1699 N N . GLY A 1 225 ? -18.156 -21.906 39.620 1.00 54.44 225 GLY A N 1
ATOM 1700 C CA . GLY A 1 225 ? -19.314 -22.081 40.504 1.00 54.44 225 GLY A CA 1
ATOM 1701 C C . GLY A 1 225 ? -20.115 -23.376 40.332 1.00 54.44 225 GLY A C 1
ATOM 1702 O O . GLY A 1 225 ? -21.078 -23.573 41.069 1.00 54.44 225 GLY A O 1
ATOM 1703 N N . SER A 1 226 ? -19.773 -24.266 39.392 1.00 47.66 226 SER A N 1
ATOM 1704 C CA . SER A 1 226 ? -20.592 -25.464 39.143 1.00 47.66 226 SER A CA 1
ATOM 1705 C C . SER A 1 226 ? -19.777 -26.733 38.922 1.00 47.66 226 SER A C 1
ATOM 1707 O O . SER A 1 226 ? -19.702 -27.290 37.828 1.00 47.66 226 SER A O 1
ATOM 1709 N N . GLY A 1 227 ? -19.297 -27.289 40.034 1.00 48.44 227 GLY A N 1
ATOM 1710 C CA . GLY A 1 227 ? -19.238 -28.738 40.218 1.00 48.44 227 GLY A CA 1
ATOM 1711 C C . GLY A 1 227 ? -20.650 -29.330 40.303 1.00 48.44 227 GLY A C 1
ATOM 1712 O O . GLY A 1 227 ? -21.053 -29.848 41.339 1.00 48.44 227 GLY A O 1
ATOM 1713 N N . ARG A 1 228 ? -21.435 -29.225 39.228 1.00 40.72 228 ARG A N 1
ATOM 1714 C CA . ARG A 1 228 ? -22.640 -30.032 39.008 1.00 40.72 228 ARG A CA 1
ATOM 1715 C C . ARG A 1 228 ? -22.967 -30.004 37.524 1.00 40.72 228 ARG A C 1
ATOM 1717 O O . ARG A 1 228 ? -23.242 -28.957 36.945 1.00 40.72 228 ARG A O 1
ATOM 1724 N N . GLY A 1 229 ? -22.815 -31.173 36.912 1.00 46.69 229 GLY A N 1
ATOM 1725 C CA . GLY A 1 229 ? -22.775 -31.337 35.471 1.00 46.69 229 GLY A CA 1
ATOM 1726 C C . GLY A 1 229 ? -24.039 -30.882 34.754 1.00 46.69 229 GLY A C 1
ATOM 1727 O O . GLY A 1 229 ? -25.154 -31.094 35.224 1.00 46.69 229 GLY A O 1
ATOM 1728 N N . ARG A 1 230 ? -23.829 -30.338 33.558 1.00 35.66 230 ARG A N 1
ATOM 1729 C CA . ARG A 1 230 ? -24.578 -30.692 32.351 1.00 35.66 230 ARG A CA 1
ATOM 1730 C C . ARG A 1 230 ? -23.888 -30.075 31.143 1.00 35.66 230 ARG A C 1
ATOM 1732 O O . ARG A 1 230 ? -23.809 -28.863 30.989 1.00 35.66 230 ARG A O 1
ATOM 1739 N N . THR A 1 231 ? -23.380 -30.955 30.297 1.00 45.59 231 THR A N 1
ATOM 1740 C CA . THR A 1 231 ? -22.983 -30.684 28.924 1.00 45.59 231 THR A CA 1
ATOM 1741 C C . THR A 1 231 ? -24.155 -30.065 28.158 1.00 45.59 231 THR A C 1
ATOM 1743 O O . THR A 1 231 ? -25.162 -30.719 27.909 1.00 45.59 231 THR A O 1
ATOM 1746 N N . ALA A 1 232 ? -24.019 -28.802 27.766 1.00 35.28 232 ALA A N 1
ATOM 1747 C CA . ALA A 1 232 ? -24.787 -28.208 26.678 1.00 35.28 232 ALA A CA 1
ATOM 1748 C C . ALA A 1 232 ? -23.947 -27.092 26.048 1.00 35.28 232 ALA A C 1
ATOM 1750 O O . ALA A 1 232 ? -23.999 -25.929 26.438 1.00 35.28 232 ALA A O 1
ATOM 1751 N N . CYS A 1 233 ? -23.119 -27.489 25.084 1.00 38.41 233 CYS A N 1
ATOM 1752 C CA . CYS A 1 233 ? -22.433 -26.586 24.175 1.00 38.41 233 CYS A CA 1
ATOM 1753 C C . CYS A 1 233 ? -23.492 -25.866 23.321 1.00 38.41 233 CYS A C 1
ATOM 1755 O O . CYS A 1 233 ? -24.058 -26.456 22.402 1.00 38.41 233 CYS A O 1
ATOM 1757 N N . CYS A 1 234 ? -23.801 -24.610 23.643 1.00 37.78 234 CYS A N 1
ATOM 1758 C CA . CYS A 1 234 ? -24.693 -23.767 22.848 1.00 37.78 234 CYS A CA 1
ATOM 1759 C C . CYS A 1 234 ? -23.885 -22.940 21.838 1.00 37.78 234 CYS A C 1
ATOM 1761 O O . CYS A 1 234 ? -23.783 -21.722 21.947 1.00 37.78 234 CYS A O 1
ATOM 1763 N N . CYS A 1 235 ? -23.367 -23.591 20.795 1.00 32.78 235 CYS A N 1
ATOM 1764 C CA . CYS A 1 235 ? -23.207 -22.920 19.507 1.00 32.78 235 CYS A CA 1
ATOM 1765 C C . CYS A 1 235 ? -24.606 -22.801 18.883 1.00 32.78 235 CYS A C 1
ATOM 1767 O O . CYS A 1 235 ? -25.072 -23.733 18.225 1.00 32.78 235 CYS A O 1
ATOM 1769 N N . ARG A 1 236 ? -25.312 -21.682 19.095 1.00 30.20 236 ARG A N 1
ATOM 1770 C CA . ARG A 1 236 ? -26.537 -21.391 18.334 1.00 30.20 236 ARG A CA 1
ATOM 1771 C C . ARG A 1 236 ? -26.158 -21.158 16.871 1.00 30.20 236 ARG A C 1
ATOM 1773 O O . ARG A 1 236 ? -25.749 -20.068 16.487 1.00 30.20 236 ARG A O 1
ATOM 1780 N N . ARG A 1 237 ? -26.308 -22.202 16.053 1.00 32.88 237 ARG A N 1
ATOM 1781 C CA . ARG A 1 237 ? -26.511 -22.060 14.611 1.00 32.88 237 ARG A CA 1
ATOM 1782 C C . ARG A 1 237 ? -27.872 -21.410 14.393 1.00 32.88 237 ARG A C 1
ATOM 1784 O O . ARG A 1 237 ? -28.874 -21.860 14.943 1.00 32.88 237 ARG A O 1
ATOM 1791 N N . SER A 1 238 ? -27.879 -20.359 13.585 1.00 36.78 238 SER A N 1
ATOM 1792 C CA . SER A 1 238 ? -29.086 -19.785 13.007 1.00 36.78 238 SER A CA 1
ATOM 1793 C C . SER A 1 238 ? -29.776 -20.855 12.158 1.00 36.78 238 SER A C 1
ATOM 1795 O O . SER A 1 238 ? -29.222 -21.307 11.157 1.00 36.78 238 SER A O 1
ATOM 1797 N N . THR A 1 239 ? -30.956 -21.304 12.577 1.00 33.38 239 THR A N 1
ATOM 1798 C CA . THR A 1 239 ? -31.873 -22.052 11.715 1.00 33.38 239 THR A CA 1
ATOM 1799 C C . THR A 1 239 ? -33.069 -21.161 11.449 1.00 33.38 239 THR A C 1
ATOM 1801 O O . THR A 1 239 ? -33.879 -20.917 12.344 1.00 33.38 239 THR A O 1
ATOM 1804 N N . ALA A 1 240 ? -33.151 -20.667 10.216 1.00 35.66 240 ALA A N 1
ATOM 1805 C CA . ALA A 1 240 ? -34.342 -20.039 9.678 1.00 35.66 240 ALA A CA 1
ATOM 1806 C C . ALA A 1 240 ? -35.526 -21.014 9.797 1.00 35.66 240 ALA A C 1
ATOM 1808 O O . ALA A 1 240 ? -35.499 -22.122 9.262 1.00 35.66 240 ALA A O 1
ATOM 1809 N N . SER A 1 241 ? -36.550 -20.602 10.538 1.00 32.53 241 SER A N 1
ATOM 1810 C CA . SER A 1 241 ? -37.820 -21.305 10.654 1.00 32.53 241 SER A CA 1
ATOM 1811 C C . SER A 1 241 ? -38.629 -21.119 9.369 1.00 32.53 241 SER A C 1
ATOM 1813 O O . SER A 1 241 ? -39.162 -20.039 9.115 1.00 32.53 241 SER A O 1
ATOM 1815 N N . PHE A 1 242 ? -38.725 -22.177 8.565 1.00 31.97 242 PHE A N 1
ATOM 1816 C CA . PHE A 1 242 ? -39.705 -22.290 7.486 1.00 31.97 242 PHE A CA 1
ATOM 1817 C C . PHE A 1 242 ? -41.036 -22.732 8.113 1.00 31.97 242 PHE A C 1
ATOM 1819 O O . PHE A 1 242 ? -41.093 -23.754 8.796 1.00 31.97 242 PHE A O 1
ATOM 1826 N N . SER A 1 243 ? -42.086 -21.932 7.936 1.00 33.69 243 SER A N 1
ATOM 1827 C CA . SER A 1 243 ? -43.423 -22.186 8.488 1.00 33.69 243 SER A CA 1
ATOM 1828 C C . SER A 1 243 ? -44.250 -23.026 7.503 1.00 33.69 243 SER A C 1
ATOM 1830 O O . SER A 1 243 ? -44.310 -22.646 6.331 1.00 33.69 243 SER A O 1
ATOM 1832 N N . PRO A 1 244 ? -44.902 -24.136 7.905 1.00 34.28 244 PRO A N 1
ATOM 1833 C CA . PRO A 1 244 ? -45.839 -24.836 7.041 1.00 34.28 244 PRO A CA 1
ATOM 1834 C C . PRO A 1 244 ? -47.255 -24.283 7.252 1.00 34.28 244 PRO A C 1
ATOM 1836 O O . PRO A 1 244 ? -47.820 -24.362 8.342 1.00 34.28 244 PRO A O 1
ATOM 1839 N N . ALA A 1 245 ? -47.844 -23.740 6.190 1.00 33.28 245 ALA A N 1
ATOM 1840 C CA . ALA A 1 245 ? -49.265 -23.430 6.145 1.00 33.28 245 ALA A CA 1
ATOM 1841 C C . ALA A 1 245 ? -50.065 -24.724 5.920 1.00 33.28 245 ALA A C 1
ATOM 1843 O O . ALA A 1 245 ? -49.860 -25.425 4.930 1.00 33.28 245 ALA A O 1
ATOM 1844 N N . ALA A 1 246 ? -50.999 -25.021 6.821 1.00 35.91 246 ALA A N 1
ATOM 1845 C CA . ALA A 1 246 ? -52.046 -26.016 6.623 1.00 35.91 246 ALA A CA 1
ATOM 1846 C C . ALA A 1 246 ? -53.400 -25.339 6.865 1.00 35.91 246 ALA A C 1
ATOM 1848 O O . ALA A 1 246 ? -53.613 -24.772 7.935 1.00 35.91 246 ALA A O 1
ATOM 1849 N N . GLY A 1 247 ? -54.315 -25.400 5.891 1.00 32.19 247 GLY A N 1
ATOM 1850 C CA . GLY A 1 247 ? -55.696 -24.976 6.123 1.00 32.19 247 GLY A CA 1
ATOM 1851 C C . GLY A 1 247 ? -56.582 -24.767 4.893 1.00 32.19 247 GLY A C 1
ATOM 1852 O O . GLY A 1 247 ? -56.654 -23.671 4.357 1.00 32.19 247 GLY A O 1
ATOM 1853 N N . SER A 1 248 ? -57.380 -25.795 4.590 1.00 33.88 248 SER A N 1
ATOM 1854 C CA . SER A 1 248 ? -58.705 -25.762 3.939 1.00 33.88 248 SER A CA 1
ATOM 1855 C C . SER A 1 248 ? -58.810 -25.683 2.405 1.00 33.88 248 SER A C 1
ATOM 1857 O O . SER A 1 248 ? -58.928 -24.626 1.799 1.00 33.88 248 SER A O 1
ATOM 1859 N N . LEU A 1 249 ? -58.937 -26.865 1.795 1.00 37.06 249 LEU A N 1
ATOM 1860 C CA . LEU A 1 249 ? -59.772 -27.079 0.613 1.00 37.06 249 LEU A CA 1
ATOM 1861 C C . LEU A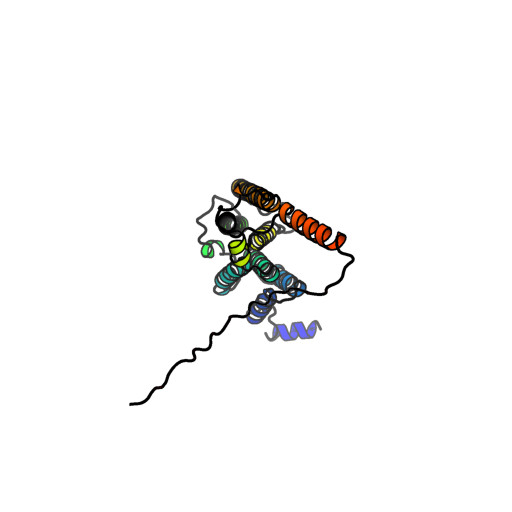 1 249 ? -61.117 -27.626 1.101 1.00 37.06 249 LEU A C 1
ATOM 1863 O O . LEU A 1 249 ? -61.184 -28.738 1.624 1.00 37.06 249 LEU A O 1
ATOM 1867 N N . SER A 1 250 ? -62.177 -26.836 0.937 1.00 37.66 250 SER A N 1
ATOM 1868 C CA . SER A 1 250 ? -63.559 -27.295 1.054 1.00 37.66 250 SER A CA 1
ATOM 1869 C C . SER A 1 250 ? -64.273 -27.035 -0.267 1.00 37.66 250 SER A C 1
ATOM 1871 O O . SER A 1 250 ? -64.109 -25.984 -0.882 1.00 37.66 250 SER A O 1
ATOM 1873 N N . ARG A 1 251 ? -65.014 -28.053 -0.703 1.00 37.56 251 ARG A N 1
ATOM 1874 C CA . ARG A 1 251 ? -65.741 -28.165 -1.970 1.00 37.56 251 ARG A CA 1
ATOM 1875 C C . ARG A 1 251 ? -66.672 -26.977 -2.234 1.00 37.56 251 ARG A C 1
ATOM 1877 O O . ARG A 1 251 ? -67.449 -26.618 -1.349 1.00 37.56 251 ARG A O 1
ATOM 1884 N N . LYS A 1 252 ? -66.722 -26.539 -3.491 1.00 39.69 252 LYS A N 1
ATOM 1885 C CA . LYS A 1 252 ? -67.906 -26.598 -4.365 1.00 39.69 252 LYS A CA 1
ATOM 1886 C C . LYS A 1 252 ? -67.467 -26.498 -5.819 1.00 39.69 252 LYS A C 1
ATOM 1888 O O . LYS A 1 252 ? -66.533 -25.714 -6.076 1.00 39.69 252 LYS A O 1
#

Organism: NCBI:txid143900

Foldseek 3Di:
DVVVQVVCVVVVNDDCQDPVNLVVLLVQLLDQDPCSNVVSLVCLLPPHAQADDPVVLLVLLVCLLQQCQALDPSSLLSSLSSLLSSLRRHLPVCVSLVPPDDPDDPDSSLRSLQSSLVSLLVLLVVLLVVCLAAVVVSSHGPPNVSSVSSNVSSQPDDDDVPDPDRSCHDPVSVCSVVVSVVVSVVLVVCLQQPPCVSYDVPYDGDQHVVRVVVVVVVVVVVVVPDPDDDDDDPPDDDDDDDDDDDDDDDDD

InterPro domains:
  IPR051954 tRNA (32-2'-O)-methyltransferase regulator THADA [PTHR14387] (2-229)

Secondary structure (DSSP, 8-state):
-HHHHHHHHHTT---TT-HHHHHHHHHHTT-SSHHHHHHHHHHHHHHS-S---TTHHHHHHHHHHHHHT-SSHHHHHHHHHHHHHHHHH-S-HHHHTT----S--SSHHHHHHHHHHHHHHHHHHHHHHHHHH-HHHHHHHS-HHHHHHHHHHHH-----TT--------HHHHHHHHHHHHHHHHHHHHHHHT-GGGS-TTS-PPPPHHHHHHHHHHHHHHHHT--S-------------PPPP-------